Protein AF-A0AAI8VUR9-F1 (afdb_monomer_lite)

Sequence (236 aa):
MDGATLPNMHPESVVDLIVGIAALQRIAESPEEPTEDDIETCTHLITRIQEMILGLQVCKDFIDESLEEKQQQQLMTAARDRGTGVQEDDELGSLHQKKDTVEGLIKELYKMRTAAIAAAGDADDVDDADDEDGGDDNAAVVFACTRCNARHGRLATHRQHLRMRHPGLSCRHPMCGTSFATEAEMLTQLNSAHIRPIPVSIDEENRFACSWQGCDKTFTRFSSVQRCVMYHQTAA

InterPro domains:
  IPR013087 Zinc finger C2H2-type [SM00355] (143-166)
  IPR013087 Zinc finger C2H2-type [SM00355] (169-194)
  IPR013087 Zinc finger C2H2-type [SM00355] (208-232)

pLDDT: mean 79.61, std 13.01, range [37.97, 94.0]

Foldseek 3Di:
DPPPDQPPPDVVLVVVLVVLLVLLVCLQPDPDDQDPVSLVSLVVNLVSLVVVLVSLVVVLVVLVVVLVVVVVVVVVVVVVDPDDDDPPPVVSVVSVVVNVVSVVSSVVSVVSSVSSCVSSVPPPPPPDDPDDDDDPPPPQPWDADPLPRDTDSDPVVVVVCCVVQPPFLAQPAVPGRDTDSHPVVSLVCCCPPFFDADCPDPVDPQWTAGSHVPGRDIDNDPVVSSVVSVCVSVVD

Radius of gyration: 26.35 Å; chains: 1; bounding box: 72×62×62 Å

Secondary structure (DSSP, 8-state):
----PPP---HHHHHHHHHHHHHHHHHHH-SSPPPHHHHHHHHHHHHHHHHHHHHHHHHHHHHHHHHHHHHHHHHHHHHH-SS-----HHHHHHHHHHHHHHHHHHHHHHHHHHHHHHHTT---------------------EE-TTT--EESSHHHHHHHHHHH-S-EE--STTT--EESSHHHHHHHIIIII-------TTSTT-EE--STT---EESSHHHHHHHHHHHHHH-

Structure (mmCIF, N/CA/C/O backbone):
data_AF-A0AAI8VUR9-F1
#
_entry.id   AF-A0AAI8VUR9-F1
#
loop_
_atom_site.group_PDB
_atom_site.id
_atom_site.type_symbol
_atom_site.label_atom_id
_atom_site.label_alt_id
_atom_site.label_comp_id
_atom_site.label_asym_id
_atom_site.label_entity_id
_atom_site.label_seq_id
_atom_site.pdbx_PDB_ins_code
_atom_site.Cartn_x
_atom_site.Cartn_y
_atom_site.Cartn_z
_atom_site.occupancy
_atom_site.B_iso_or_equiv
_atom_site.auth_seq_id
_atom_site.auth_comp_id
_atom_site.auth_asym_id
_atom_site.auth_atom_id
_atom_site.pdbx_PDB_model_num
ATOM 1 N N . MET A 1 1 ? -18.712 -8.309 15.463 1.00 37.97 1 MET A N 1
ATOM 2 C CA . MET A 1 1 ? -17.348 -8.575 14.981 1.00 37.97 1 MET A CA 1
ATOM 3 C C . MET A 1 1 ? -17.497 -8.949 13.532 1.00 37.97 1 MET A C 1
ATOM 5 O O . MET A 1 1 ? -17.929 -10.055 13.232 1.00 37.97 1 MET A O 1
ATOM 9 N N . ASP A 1 2 ? -17.314 -7.964 12.666 1.00 38.38 2 ASP A N 1
ATOM 10 C CA . ASP A 1 2 ? -17.411 -8.159 11.228 1.00 38.38 2 ASP A CA 1
ATOM 11 C C . ASP A 1 2 ? -16.196 -8.987 10.813 1.00 38.38 2 ASP A C 1
ATOM 13 O O . ASP A 1 2 ? -15.061 -8.605 11.091 1.00 38.38 2 ASP A O 1
ATOM 17 N N . GLY A 1 3 ? -16.438 -10.182 10.271 1.00 45.12 3 GLY A N 1
ATOM 18 C CA . GLY A 1 3 ? -15.375 -11.114 9.913 1.00 45.12 3 GLY A CA 1
ATOM 19 C C . GLY A 1 3 ? -14.426 -10.450 8.926 1.00 45.12 3 GLY A C 1
ATOM 20 O O . GLY A 1 3 ? -14.819 -10.190 7.787 1.00 45.12 3 GLY A O 1
ATOM 21 N N . ALA A 1 4 ? -13.199 -10.165 9.371 1.00 46.12 4 ALA A N 1
ATOM 22 C CA . ALA A 1 4 ? -12.142 -9.635 8.526 1.00 46.12 4 ALA A CA 1
ATOM 23 C C . ALA A 1 4 ? -11.994 -10.557 7.314 1.00 46.12 4 ALA A C 1
ATOM 25 O O . ALA A 1 4 ? -11.543 -11.701 7.408 1.00 46.12 4 ALA A O 1
ATOM 26 N N . THR A 1 5 ? -12.488 -10.083 6.177 1.00 52.72 5 THR A N 1
ATOM 27 C CA . THR A 1 5 ? -12.435 -10.829 4.931 1.00 52.72 5 THR A CA 1
ATOM 28 C C . THR A 1 5 ? -11.004 -10.690 4.445 1.00 52.72 5 THR A C 1
ATOM 30 O O . THR A 1 5 ? -10.548 -9.569 4.216 1.00 52.72 5 THR A O 1
ATOM 33 N N . LEU A 1 6 ? -10.278 -11.810 4.362 1.00 49.78 6 LEU A N 1
ATOM 34 C CA . LEU A 1 6 ? -8.926 -11.832 3.807 1.00 49.78 6 LEU A CA 1
ATOM 35 C C . LEU A 1 6 ? -8.917 -11.047 2.486 1.00 49.78 6 LEU A C 1
ATOM 37 O O . LEU A 1 6 ? -9.888 -11.163 1.726 1.00 49.78 6 LEU A O 1
ATOM 41 N N . PRO A 1 7 ? -7.869 -10.250 2.209 1.00 54.56 7 PRO A N 1
ATOM 42 C CA . PRO A 1 7 ? -7.762 -9.533 0.949 1.00 54.56 7 PRO A CA 1
ATOM 43 C C . PRO A 1 7 ? -7.968 -10.534 -0.184 1.00 54.56 7 PRO A C 1
ATOM 45 O O . PRO A 1 7 ? -7.254 -11.531 -0.295 1.00 54.56 7 PRO A O 1
ATOM 48 N N . ASN A 1 8 ? -9.026 -10.306 -0.961 1.00 56.03 8 ASN A N 1
ATOM 49 C CA . ASN A 1 8 ? -9.479 -11.229 -1.985 1.00 56.03 8 ASN A CA 1
ATOM 50 C C . ASN A 1 8 ? -8.439 -11.208 -3.111 1.00 56.03 8 ASN A C 1
ATOM 52 O O . ASN A 1 8 ? -8.475 -10.333 -3.979 1.00 56.03 8 ASN A O 1
ATOM 56 N N . MET A 1 9 ? -7.449 -12.104 -3.046 1.00 58.78 9 MET A N 1
ATOM 57 C CA . MET A 1 9 ? -6.476 -12.269 -4.120 1.00 58.78 9 MET A CA 1
ATOM 58 C C . MET A 1 9 ? -7.249 -12.725 -5.350 1.00 58.78 9 MET A C 1
ATOM 60 O O . MET A 1 9 ? -7.779 -13.836 -5.388 1.00 58.78 9 MET A O 1
ATOM 64 N N . HIS A 1 10 ? -7.362 -11.836 -6.338 1.00 67.88 10 HIS A N 1
ATOM 65 C CA . HIS A 1 10 ? -8.117 -12.128 -7.548 1.00 67.88 10 HIS A CA 1
ATOM 66 C C . HIS A 1 10 ? -7.494 -13.369 -8.205 1.00 67.88 10 HIS A C 1
ATOM 68 O O . HIS A 1 10 ? -6.269 -13.407 -8.347 1.00 67.88 10 HIS A O 1
ATOM 74 N N . PRO A 1 11 ? -8.270 -14.386 -8.608 1.00 67.69 11 PRO A N 1
ATOM 75 C CA . PRO A 1 11 ? -7.719 -15.621 -9.173 1.00 67.69 11 PRO A CA 1
ATOM 76 C C . PRO A 1 11 ? -6.841 -15.366 -10.409 1.00 67.69 11 PRO A C 1
ATOM 78 O O . PRO A 1 11 ? -5.871 -16.082 -10.640 1.00 67.69 11 PRO A O 1
ATOM 81 N N . GLU A 1 12 ? -7.108 -14.287 -11.145 1.00 69.12 12 GLU A N 1
ATOM 82 C CA . GLU A 1 12 ? -6.279 -13.813 -12.261 1.00 69.12 12 GLU A CA 1
ATOM 83 C C . GLU A 1 12 ? -4.844 -13.459 -11.830 1.00 69.12 12 GLU A C 1
ATOM 85 O O . GLU A 1 12 ? -3.895 -13.748 -12.553 1.00 69.12 12 GLU A O 1
ATOM 90 N N . SER A 1 13 ? -4.649 -12.935 -10.613 1.00 74.00 13 SER A N 1
ATOM 91 C CA . SER A 1 13 ? -3.309 -12.633 -10.090 1.00 74.00 13 SER A CA 1
ATOM 92 C C . SER A 1 13 ? -2.446 -13.881 -9.884 1.00 74.00 13 SER A C 1
ATOM 94 O O . SER A 1 13 ? -1.226 -13.808 -10.020 1.00 74.00 13 SER A O 1
ATOM 96 N N . VAL A 1 14 ? -3.077 -15.024 -9.599 1.00 72.06 14 VAL A N 1
ATOM 97 C CA . VAL A 1 14 ? -2.394 -16.309 -9.402 1.00 72.06 14 VAL A CA 1
ATOM 98 C C . VAL A 1 14 ? -2.006 -16.918 -10.746 1.00 72.06 14 VAL A C 1
ATOM 100 O O . VAL A 1 14 ? -0.914 -17.463 -10.880 1.00 72.06 14 VAL A O 1
ATOM 103 N N . VAL A 1 15 ? -2.868 -16.793 -11.758 1.00 76.31 15 VAL A N 1
ATOM 104 C CA . VAL A 1 15 ? -2.583 -17.283 -13.114 1.00 76.31 15 VAL A CA 1
ATOM 105 C C . VAL A 1 15 ? -1.402 -16.530 -13.725 1.00 76.31 15 VAL A C 1
ATOM 107 O O . VAL A 1 15 ? -0.473 -17.171 -14.212 1.00 76.31 15 VAL A O 1
ATOM 110 N N . ASP A 1 16 ? -1.384 -15.198 -13.623 1.00 74.50 16 ASP A N 1
ATOM 111 C CA . ASP A 1 16 ? -0.265 -14.376 -14.104 1.00 74.50 16 ASP A CA 1
ATOM 112 C C . ASP A 1 16 ? 1.064 -14.773 -13.450 1.00 74.50 16 ASP A C 1
ATOM 114 O O . ASP A 1 16 ? 2.104 -14.816 -14.107 1.00 74.50 16 ASP A O 1
ATOM 118 N N . LEU A 1 17 ? 1.030 -15.100 -12.156 1.00 75.69 17 LEU A N 1
ATOM 119 C CA . LEU A 1 17 ? 2.209 -15.552 -11.430 1.00 75.69 17 LEU A CA 1
ATOM 120 C C . LEU A 1 17 ? 2.701 -16.909 -11.943 1.00 75.69 17 LEU A C 1
ATOM 122 O O . LEU A 1 17 ? 3.894 -17.066 -12.181 1.00 75.69 17 LEU A O 1
ATOM 126 N N . ILE A 1 18 ? 1.801 -17.876 -12.140 1.00 77.75 18 ILE A N 1
ATOM 127 C CA . ILE A 1 18 ? 2.152 -19.209 -12.655 1.00 77.75 18 ILE A CA 1
ATOM 128 C C . ILE A 1 18 ? 2.771 -19.098 -14.052 1.00 77.75 18 ILE A C 1
ATOM 130 O O . ILE A 1 18 ? 3.795 -19.724 -14.327 1.00 77.75 18 ILE A O 1
ATOM 134 N N . VAL A 1 19 ? 2.179 -18.276 -14.923 1.00 81.06 19 VAL A N 1
ATOM 135 C CA . VAL A 1 19 ? 2.706 -18.027 -16.271 1.00 81.06 19 VAL A CA 1
ATOM 136 C C . VAL A 1 19 ? 4.083 -17.362 -16.199 1.00 81.06 19 VAL A C 1
ATOM 138 O O . VAL A 1 19 ? 4.996 -17.785 -16.909 1.00 81.06 19 VAL A O 1
ATOM 141 N N . GLY A 1 20 ? 4.261 -16.387 -15.304 1.00 79.31 20 GLY A N 1
ATOM 142 C CA . GLY A 1 20 ? 5.553 -15.750 -15.057 1.00 79.31 20 GLY A CA 1
ATOM 143 C C . GLY A 1 20 ? 6.622 -16.736 -14.576 1.00 79.31 20 GLY A C 1
ATOM 144 O O . GLY A 1 20 ? 7.735 -16.737 -15.093 1.00 79.31 20 GLY A O 1
ATOM 145 N N . ILE A 1 21 ? 6.284 -17.635 -13.649 1.00 77.12 21 ILE A N 1
ATOM 146 C CA . ILE A 1 21 ? 7.209 -18.662 -13.143 1.00 77.12 21 ILE A CA 1
ATOM 147 C C . ILE A 1 21 ? 7.650 -19.605 -14.268 1.00 77.12 21 ILE A C 1
ATOM 149 O O . ILE A 1 21 ? 8.837 -19.895 -14.397 1.00 77.12 21 ILE A O 1
ATOM 153 N N . ALA A 1 22 ? 6.720 -20.046 -15.117 1.00 81.62 22 ALA A N 1
ATOM 154 C CA . ALA A 1 22 ? 7.049 -20.897 -16.259 1.00 81.62 22 ALA A CA 1
ATOM 155 C C . ALA A 1 22 ? 7.913 -20.171 -17.310 1.00 81.62 22 ALA A C 1
ATOM 157 O O . ALA A 1 22 ? 8.657 -20.810 -18.055 1.00 81.62 22 ALA A O 1
ATOM 158 N N . ALA A 1 23 ? 7.820 -18.842 -17.408 1.00 80.00 23 ALA A N 1
ATOM 159 C CA . ALA A 1 23 ? 8.733 -18.049 -18.226 1.00 80.00 23 ALA A CA 1
ATOM 160 C C . ALA A 1 23 ? 10.142 -18.014 -17.613 1.00 80.00 23 ALA A C 1
ATOM 162 O O . ALA A 1 23 ? 11.097 -18.329 -18.313 1.00 80.00 23 ALA A O 1
ATOM 163 N N . LEU A 1 24 ? 10.269 -17.761 -16.304 1.00 76.31 24 LEU A N 1
ATOM 164 C CA . LEU A 1 24 ? 11.568 -17.777 -15.613 1.00 76.31 24 LEU A CA 1
ATOM 165 C C . LEU A 1 24 ? 12.276 -19.122 -15.704 1.00 76.31 24 LEU A C 1
ATOM 167 O O . LEU A 1 24 ? 13.480 -19.160 -15.912 1.00 76.31 24 LEU A O 1
ATOM 171 N N . GLN A 1 25 ? 11.539 -20.221 -15.541 1.00 83.06 25 GLN A N 1
ATOM 172 C CA . GLN A 1 25 ? 12.117 -21.560 -15.651 1.00 83.06 25 GLN A CA 1
ATOM 173 C C . GLN A 1 25 ? 12.686 -21.800 -17.049 1.00 83.06 25 GLN A C 1
ATOM 175 O O . GLN A 1 25 ? 13.793 -22.307 -17.172 1.00 83.06 25 GLN A O 1
ATOM 180 N N . ARG A 1 26 ? 11.978 -21.358 -18.096 1.00 85.06 26 ARG A N 1
ATOM 181 C CA . ARG A 1 26 ? 12.478 -21.450 -19.473 1.00 85.06 26 ARG A CA 1
ATOM 182 C C . ARG A 1 26 ? 13.718 -20.593 -19.706 1.00 85.06 26 ARG A C 1
ATOM 184 O O . ARG A 1 26 ? 14.627 -21.061 -20.377 1.00 85.06 26 ARG A O 1
ATOM 191 N N . ILE A 1 27 ? 13.761 -19.382 -19.148 1.00 81.44 27 ILE A N 1
ATOM 192 C CA . ILE A 1 27 ? 14.936 -18.502 -19.241 1.00 81.44 27 ILE A CA 1
ATOM 193 C C . ILE A 1 27 ? 16.127 -19.140 -18.512 1.00 81.44 27 ILE A C 1
ATOM 195 O O . ILE A 1 27 ? 17.208 -19.228 -19.075 1.00 81.44 27 ILE A O 1
ATOM 199 N N . ALA A 1 28 ? 15.919 -19.668 -17.303 1.00 79.06 28 ALA A N 1
ATOM 200 C CA . ALA A 1 28 ? 16.971 -20.295 -16.502 1.00 79.06 28 ALA A CA 1
ATOM 201 C C . ALA A 1 28 ? 17.514 -21.608 -17.099 1.00 79.06 28 ALA A C 1
ATOM 203 O O . ALA A 1 28 ? 18.665 -21.963 -16.861 1.00 79.06 28 ALA A O 1
ATOM 204 N N . GLU A 1 29 ? 16.688 -22.350 -17.840 1.00 86.38 29 GLU A N 1
ATOM 205 C CA . GLU A 1 29 ? 17.090 -23.584 -18.528 1.00 86.38 29 GLU A CA 1
ATOM 206 C C . GLU A 1 29 ? 17.670 -23.327 -19.930 1.00 86.38 29 GLU A C 1
ATOM 208 O O . GLU A 1 29 ? 18.214 -24.248 -20.548 1.00 86.38 29 GLU A O 1
ATOM 213 N N . SER A 1 30 ? 17.559 -22.098 -20.444 1.00 86.00 30 SER A N 1
ATOM 214 C CA . SER A 1 30 ? 18.094 -21.731 -21.752 1.00 86.00 30 SER A CA 1
ATOM 215 C C . SER A 1 30 ? 19.624 -21.624 -21.701 1.00 86.00 30 SER A C 1
ATOM 217 O O . SER A 1 30 ? 20.160 -20.964 -20.814 1.00 86.00 30 SER A O 1
ATOM 219 N N . PRO A 1 31 ? 20.356 -22.235 -22.650 1.00 83.38 31 PRO A N 1
ATOM 220 C CA . PRO A 1 31 ? 21.800 -22.041 -22.782 1.00 83.38 31 PRO A CA 1
ATOM 221 C C . PRO A 1 31 ? 22.169 -20.715 -23.473 1.00 83.38 31 PRO A C 1
ATOM 223 O O . PRO A 1 31 ? 23.353 -20.405 -23.584 1.00 83.38 31 PRO A O 1
ATOM 226 N N . GLU A 1 32 ? 21.186 -19.980 -24.000 1.00 88.25 32 GLU A N 1
ATOM 227 C CA . GLU A 1 32 ? 21.380 -18.700 -24.686 1.00 88.25 32 GLU A CA 1
ATOM 228 C C . GLU A 1 32 ? 21.370 -17.539 -23.682 1.00 88.25 32 GLU A C 1
ATOM 230 O O . GLU A 1 32 ? 20.651 -17.588 -22.684 1.00 88.25 32 GLU A O 1
ATOM 235 N N . GLU A 1 33 ? 22.161 -16.493 -23.949 1.00 86.00 33 GLU A N 1
ATOM 236 C CA . GLU A 1 33 ? 22.152 -15.278 -23.128 1.00 86.00 33 GLU A CA 1
ATOM 237 C C . GLU A 1 33 ? 20.743 -14.652 -23.116 1.00 86.00 33 GLU A C 1
ATOM 239 O O . GLU A 1 33 ? 20.102 -14.578 -24.172 1.00 86.00 33 GLU A O 1
ATOM 244 N N . PRO A 1 34 ? 20.243 -14.208 -21.947 1.00 86.50 34 PRO A N 1
ATOM 245 C CA . PRO A 1 34 ? 18.910 -13.630 -21.839 1.00 86.50 34 PRO A CA 1
ATOM 246 C C . PRO A 1 34 ? 18.804 -12.356 -22.681 1.00 86.50 34 PRO A C 1
ATOM 248 O O . PRO A 1 34 ? 19.695 -11.506 -22.676 1.00 86.50 34 PRO A O 1
ATOM 251 N N . THR A 1 35 ? 17.693 -12.210 -23.400 1.00 90.75 35 THR A N 1
ATOM 252 C CA . THR A 1 35 ? 17.427 -11.009 -24.199 1.00 90.75 35 THR A CA 1
ATOM 253 C C . THR A 1 35 ? 17.023 -9.824 -23.310 1.00 90.75 35 THR A C 1
ATOM 255 O O . THR A 1 35 ? 16.631 -9.999 -22.157 1.00 90.75 35 THR A O 1
ATOM 258 N N . GLU A 1 36 ? 17.073 -8.594 -23.836 1.00 87.00 36 GLU A N 1
ATOM 259 C CA . GLU A 1 36 ? 16.595 -7.398 -23.114 1.00 87.00 36 GLU A CA 1
ATOM 260 C C . GLU A 1 36 ? 15.121 -7.543 -22.678 1.00 87.00 36 GLU A C 1
ATOM 262 O O . GLU A 1 36 ? 14.773 -7.213 -21.543 1.00 87.00 36 GLU A O 1
ATOM 267 N N . ASP A 1 37 ? 14.287 -8.147 -23.533 1.00 86.94 37 ASP A N 1
ATOM 268 C CA . ASP A 1 37 ? 12.880 -8.450 -23.241 1.00 86.94 37 ASP A CA 1
ATOM 269 C C . ASP A 1 37 ? 12.734 -9.479 -22.098 1.00 86.94 37 ASP A C 1
ATOM 271 O O . ASP A 1 37 ? 11.828 -9.370 -21.261 1.00 86.94 37 ASP A O 1
ATOM 275 N N . ASP A 1 38 ? 13.636 -10.469 -22.018 1.00 85.81 38 ASP A N 1
ATOM 276 C CA . ASP A 1 38 ? 13.674 -11.440 -20.916 1.00 85.81 38 ASP A CA 1
ATOM 277 C C . ASP A 1 38 ? 14.034 -10.751 -19.594 1.00 85.81 38 ASP A C 1
ATOM 279 O O . ASP A 1 38 ? 13.408 -11.014 -18.565 1.00 85.81 38 ASP A O 1
ATOM 283 N N . ILE A 1 39 ? 14.995 -9.822 -19.616 1.00 84.81 39 ILE A N 1
ATOM 284 C CA . ILE A 1 39 ? 15.415 -9.044 -18.440 1.00 84.81 39 ILE A CA 1
ATOM 285 C C . ILE A 1 39 ? 14.278 -8.133 -17.953 1.00 84.81 39 ILE A C 1
ATOM 287 O O . ILE A 1 39 ? 13.999 -8.074 -16.746 1.00 84.81 39 ILE A O 1
ATOM 291 N N . GLU A 1 40 ? 13.577 -7.449 -18.862 1.00 86.00 40 GLU A N 1
ATOM 292 C CA . GLU A 1 40 ? 12.412 -6.621 -18.523 1.00 86.00 40 GLU A CA 1
ATOM 293 C C . GLU A 1 40 ? 11.289 -7.479 -17.915 1.00 86.00 40 GLU A C 1
ATOM 295 O O . GLU A 1 40 ? 10.741 -7.147 -16.854 1.00 86.00 40 GLU A O 1
ATOM 300 N N . THR A 1 41 ? 11.011 -8.641 -18.515 1.00 85.38 41 THR A N 1
ATOM 301 C CA . THR A 1 41 ? 10.022 -9.606 -18.011 1.00 85.38 41 THR A CA 1
ATOM 302 C C . THR A 1 41 ? 10.387 -10.109 -16.609 1.00 85.38 41 THR A C 1
ATOM 304 O O . THR A 1 41 ? 9.540 -10.105 -15.705 1.00 85.38 41 THR A O 1
ATOM 307 N N . CYS A 1 42 ? 11.652 -10.476 -16.384 1.00 83.44 42 CYS A N 1
ATOM 308 C CA . CYS A 1 42 ? 12.177 -10.874 -15.077 1.00 83.44 42 CYS A CA 1
ATOM 309 C C . CYS A 1 42 ? 12.010 -9.757 -14.037 1.00 83.44 42 CYS A C 1
ATOM 311 O O . CYS A 1 42 ? 11.532 -10.004 -12.927 1.00 83.44 42 CYS A O 1
ATOM 313 N N . THR A 1 43 ? 12.330 -8.515 -14.400 1.00 85.50 43 THR A N 1
ATOM 314 C CA . THR A 1 43 ? 12.229 -7.344 -13.514 1.00 85.50 43 THR A CA 1
ATOM 315 C C . THR A 1 43 ? 10.785 -7.080 -13.077 1.00 85.50 43 THR A C 1
ATOM 317 O O . THR A 1 43 ? 10.509 -6.850 -11.888 1.00 85.50 43 THR A O 1
ATOM 320 N N . HIS A 1 44 ? 9.837 -7.158 -14.013 1.00 85.50 44 HIS A N 1
ATOM 321 C CA . HIS A 1 44 ? 8.413 -7.026 -13.713 1.00 85.50 44 HIS A CA 1
ATOM 322 C C . HIS A 1 44 ? 7.922 -8.123 -12.768 1.00 85.50 44 HIS A C 1
ATOM 324 O O . HIS A 1 44 ? 7.209 -7.841 -11.799 1.00 85.50 44 HIS A O 1
ATOM 330 N N . LEU A 1 45 ? 8.339 -9.364 -13.005 1.00 83.81 45 LEU A N 1
ATOM 331 C CA . LEU A 1 45 ? 7.948 -10.494 -12.178 1.00 83.81 45 LEU A CA 1
ATOM 332 C C . LEU A 1 45 ? 8.548 -10.423 -10.769 1.00 83.81 45 LEU A C 1
ATOM 334 O O . LEU A 1 45 ? 7.826 -10.639 -9.796 1.00 83.81 45 LEU A O 1
ATOM 338 N N . ILE A 1 46 ? 9.822 -10.040 -10.634 1.00 85.44 46 ILE A N 1
ATOM 339 C CA . ILE A 1 46 ? 10.472 -9.790 -9.337 1.00 85.44 46 ILE A CA 1
ATOM 340 C C . ILE A 1 46 ? 9.686 -8.744 -8.541 1.00 85.44 46 ILE A C 1
ATOM 342 O O . ILE A 1 46 ? 9.426 -8.936 -7.350 1.00 85.44 46 ILE A O 1
ATOM 346 N N . THR A 1 47 ? 9.275 -7.655 -9.196 1.00 85.81 47 THR A N 1
ATOM 347 C CA . THR A 1 47 ? 8.475 -6.594 -8.567 1.00 85.81 47 THR A CA 1
ATOM 348 C C . THR A 1 47 ? 7.128 -7.130 -8.080 1.00 85.81 47 THR A C 1
ATOM 350 O O . THR A 1 47 ? 6.749 -6.896 -6.934 1.00 85.81 47 THR A O 1
ATOM 353 N N . ARG A 1 48 ? 6.436 -7.921 -8.904 1.00 85.19 48 ARG A N 1
ATOM 354 C CA . ARG A 1 48 ? 5.127 -8.492 -8.559 1.00 85.19 48 ARG A CA 1
ATOM 355 C C . ARG A 1 48 ? 5.214 -9.525 -7.429 1.00 85.19 48 ARG A C 1
ATOM 357 O O . ARG A 1 48 ? 4.393 -9.504 -6.514 1.00 85.19 48 ARG A O 1
ATOM 364 N N . ILE A 1 49 ? 6.244 -10.376 -7.432 1.00 83.31 49 ILE A N 1
ATOM 365 C CA . ILE A 1 49 ? 6.539 -11.300 -6.324 1.00 83.31 49 ILE A CA 1
ATOM 366 C C . ILE A 1 49 ? 6.797 -10.510 -5.033 1.00 83.31 49 ILE A C 1
ATOM 368 O O . ILE A 1 49 ? 6.291 -10.877 -3.973 1.00 83.31 49 ILE A O 1
ATOM 372 N N . GLN A 1 50 ? 7.541 -9.404 -5.109 1.00 88.69 50 GLN A N 1
ATOM 373 C CA . GLN A 1 50 ? 7.817 -8.552 -3.953 1.00 88.69 50 GLN A CA 1
ATOM 374 C C . GLN A 1 50 ? 6.539 -7.933 -3.365 1.00 88.69 50 GLN A C 1
ATOM 376 O O . GLN A 1 50 ? 6.385 -7.910 -2.144 1.00 88.69 50 GLN A O 1
ATOM 381 N N . GLU A 1 51 ? 5.619 -7.456 -4.203 1.00 84.88 51 GLU A N 1
ATOM 382 C CA . GLU A 1 51 ? 4.319 -6.935 -3.758 1.00 84.88 51 GLU A CA 1
ATOM 383 C C . GLU A 1 51 ? 3.480 -8.015 -3.065 1.00 84.88 51 GLU A C 1
ATOM 385 O O . GLU A 1 51 ? 2.894 -7.765 -2.010 1.00 84.88 51 GLU A O 1
ATOM 390 N N . MET A 1 52 ? 3.479 -9.239 -3.598 1.00 84.06 52 MET A N 1
ATOM 391 C CA . MET A 1 52 ? 2.791 -10.365 -2.969 1.00 84.06 52 MET A CA 1
ATOM 392 C C . MET A 1 52 ? 3.382 -10.743 -1.608 1.00 84.06 52 MET A C 1
ATOM 394 O O . MET A 1 52 ? 2.628 -11.005 -0.671 1.00 84.06 52 MET A O 1
ATOM 398 N N . ILE A 1 53 ? 4.713 -10.758 -1.482 1.00 85.62 53 ILE A N 1
ATOM 399 C CA . ILE A 1 53 ? 5.391 -11.015 -0.204 1.00 85.62 53 ILE A CA 1
ATOM 400 C C . ILE A 1 53 ? 4.935 -9.995 0.845 1.00 85.62 53 ILE A C 1
ATOM 402 O O . ILE A 1 53 ? 4.574 -10.388 1.953 1.00 85.62 53 ILE A O 1
ATOM 406 N N . LEU A 1 54 ? 4.899 -8.707 0.485 1.00 84.38 54 LEU A N 1
ATOM 407 C CA . LEU A 1 54 ? 4.437 -7.643 1.381 1.00 84.38 54 LEU A CA 1
ATOM 408 C C . LEU A 1 54 ? 2.964 -7.839 1.779 1.00 84.38 54 LEU A C 1
ATOM 410 O O . LEU A 1 54 ? 2.621 -7.700 2.951 1.00 84.38 54 LEU A O 1
ATOM 414 N N . GLY A 1 55 ? 2.095 -8.213 0.835 1.00 82.81 55 GLY A N 1
ATOM 415 C CA . GLY A 1 55 ? 0.686 -8.503 1.124 1.00 82.81 55 GLY A CA 1
ATOM 416 C C . GLY A 1 55 ? 0.493 -9.687 2.080 1.00 82.81 55 GLY A C 1
ATOM 417 O O . GLY A 1 55 ? -0.315 -9.616 3.008 1.00 82.81 55 GLY A O 1
ATOM 418 N N . LEU A 1 56 ? 1.264 -10.764 1.900 1.00 82.94 56 LEU A N 1
ATOM 419 C CA . LEU A 1 56 ? 1.228 -11.922 2.796 1.00 82.94 56 LEU A CA 1
ATOM 420 C C . LEU A 1 56 ? 1.810 -11.616 4.181 1.00 82.94 56 LEU A C 1
ATOM 422 O O . LEU A 1 56 ? 1.323 -12.171 5.162 1.00 82.94 56 LEU A O 1
ATOM 426 N N . GLN A 1 57 ? 2.802 -10.727 4.285 1.00 85.25 57 GLN A N 1
ATOM 427 C CA . GLN A 1 57 ? 3.327 -10.267 5.577 1.00 85.25 57 GLN A CA 1
ATOM 428 C C . GLN A 1 57 ? 2.251 -9.549 6.392 1.00 85.25 57 GLN A C 1
ATOM 430 O O . GLN A 1 57 ? 2.045 -9.898 7.546 1.00 85.25 57 GLN A O 1
ATOM 435 N N . VAL A 1 58 ? 1.472 -8.659 5.770 1.00 85.31 58 VAL A N 1
ATOM 436 C CA . VAL A 1 58 ? 0.327 -8.016 6.442 1.00 85.31 58 VAL A CA 1
ATOM 437 C C . VAL A 1 58 ? -0.703 -9.052 6.906 1.00 85.31 58 VAL A C 1
ATOM 439 O O . VAL A 1 58 ? -1.227 -8.958 8.013 1.00 85.31 58 VAL A O 1
ATOM 442 N N . CYS A 1 59 ? -0.983 -10.072 6.086 1.00 79.31 59 CYS A N 1
ATOM 443 C CA . CYS A 1 59 ? -1.885 -11.156 6.484 1.00 79.31 59 CYS A CA 1
ATOM 444 C C . CYS A 1 59 ? -1.336 -11.953 7.673 1.00 79.31 59 CYS A C 1
ATOM 446 O O . CYS A 1 59 ? -2.104 -12.342 8.549 1.00 79.31 59 CYS A O 1
ATOM 448 N N . LYS A 1 60 ? -0.023 -12.200 7.705 1.00 89.12 60 LYS A N 1
ATOM 449 C CA . LYS A 1 60 ? 0.641 -12.873 8.820 1.00 89.12 60 LYS A CA 1
ATOM 450 C C . LYS A 1 60 ? 0.505 -12.058 10.106 1.00 89.12 60 LYS A C 1
ATOM 452 O O . LYS A 1 60 ? 0.056 -12.619 11.098 1.00 89.12 60 LYS A O 1
ATOM 457 N N . ASP A 1 61 ? 0.830 -10.768 10.067 1.00 85.81 61 ASP A N 1
ATOM 458 C CA . ASP A 1 61 ? 0.765 -9.886 11.238 1.00 85.81 61 ASP A CA 1
ATOM 459 C C . ASP A 1 61 ? -0.657 -9.853 11.826 1.00 85.81 61 ASP A C 1
ATOM 461 O O . ASP A 1 61 ? -0.841 -9.958 13.036 1.00 85.81 61 ASP A O 1
ATOM 465 N N . PHE A 1 62 ? -1.679 -9.825 10.963 1.00 86.75 62 PHE A N 1
ATOM 466 C CA . PHE A 1 62 ? -3.081 -9.908 11.380 1.00 86.75 62 PHE A CA 1
ATOM 467 C C . PHE A 1 62 ? -3.444 -11.251 12.042 1.00 86.75 62 PHE A C 1
ATOM 469 O O . PHE A 1 62 ? -4.200 -11.290 13.017 1.00 86.75 62 PHE A O 1
ATOM 476 N N . ILE A 1 63 ? -2.940 -12.371 11.507 1.00 85.75 63 ILE A N 1
ATOM 477 C CA . ILE A 1 63 ? -3.157 -13.697 12.105 1.00 85.75 63 ILE A CA 1
ATOM 478 C C . ILE A 1 63 ? -2.456 -13.785 13.464 1.00 85.75 63 ILE A C 1
ATOM 480 O O . ILE A 1 63 ? -3.036 -14.350 14.387 1.00 85.75 63 ILE A O 1
ATOM 484 N N . ASP A 1 64 ? -1.251 -13.226 13.589 1.00 88.44 64 ASP A N 1
ATOM 485 C CA . ASP A 1 64 ? -0.496 -13.189 14.842 1.00 88.44 64 ASP A CA 1
ATOM 486 C C . ASP A 1 64 ? -1.247 -12.387 15.919 1.00 88.44 64 ASP A C 1
ATOM 488 O O . ASP A 1 64 ? -1.464 -12.912 17.010 1.00 88.44 64 ASP A O 1
ATOM 492 N N . GLU A 1 65 ? -1.759 -11.196 15.594 1.00 91.62 65 GLU A N 1
ATOM 493 C CA . GLU A 1 65 ? -2.592 -10.395 16.509 1.00 91.62 65 GLU A CA 1
ATOM 494 C C . GLU A 1 65 ? -3.868 -11.149 16.923 1.00 91.62 65 GLU A C 1
ATOM 496 O O . GLU A 1 65 ? -4.174 -11.276 18.109 1.00 91.62 65 GLU A O 1
ATOM 501 N N . SER A 1 66 ? -4.571 -11.753 15.958 1.00 90.12 66 SER A N 1
ATOM 502 C CA . SER A 1 66 ? -5.767 -12.566 16.236 1.00 90.12 66 SER A CA 1
ATOM 503 C C . SER A 1 66 ? -5.463 -13.769 17.141 1.00 90.12 66 SER A C 1
ATOM 505 O O . SER A 1 66 ? -6.301 -14.186 17.944 1.00 90.12 66 SER A O 1
ATOM 507 N N . LEU A 1 67 ? -4.275 -14.364 16.995 1.00 92.06 67 LEU A N 1
ATOM 508 C CA . LEU A 1 67 ? -3.828 -15.489 17.806 1.00 92.06 67 LEU A CA 1
ATOM 509 C C . LEU A 1 67 ? -3.546 -15.050 19.246 1.00 92.06 67 LEU A C 1
ATOM 511 O O . LEU A 1 67 ? -3.972 -15.733 20.179 1.00 92.06 67 LEU A O 1
ATOM 515 N N . GLU A 1 68 ? -2.875 -13.912 19.426 1.00 93.38 68 GLU A N 1
ATOM 516 C CA . GLU A 1 68 ? -2.608 -13.314 20.737 1.00 93.38 68 GLU A CA 1
ATOM 517 C C . GLU A 1 68 ? -3.911 -12.959 21.467 1.00 93.38 68 GLU A C 1
ATOM 519 O O . GLU A 1 68 ? -4.086 -13.335 22.630 1.00 93.38 68 GLU A O 1
ATOM 524 N N . GLU A 1 69 ? -4.871 -12.332 20.777 1.00 93.38 69 GLU A N 1
ATOM 525 C CA . GLU A 1 69 ? -6.193 -12.019 21.335 1.00 93.38 69 GLU A CA 1
ATOM 526 C C . GLU A 1 69 ? -6.927 -13.282 21.807 1.00 93.38 69 GLU A C 1
ATOM 528 O O . GLU A 1 69 ? -7.464 -13.326 22.920 1.00 93.38 69 GLU A O 1
ATOM 533 N N . LYS A 1 70 ? -6.924 -14.345 20.990 1.00 91.12 70 LYS A N 1
ATOM 534 C CA . LYS A 1 70 ? -7.569 -15.622 21.331 1.00 91.12 70 LYS A CA 1
ATOM 535 C C . LYS A 1 70 ? -6.885 -16.323 22.503 1.00 91.12 70 LYS A C 1
ATOM 537 O O . LYS A 1 70 ? -7.574 -16.835 23.384 1.00 91.12 70 LYS A O 1
ATOM 542 N N . GLN A 1 71 ? -5.555 -16.306 22.564 1.00 93.00 71 GLN A N 1
ATOM 543 C CA . GLN A 1 71 ? -4.807 -16.838 23.707 1.00 93.00 71 GLN A CA 1
ATOM 544 C C . GLN A 1 71 ? -5.114 -16.056 24.991 1.00 93.00 71 GLN A C 1
ATOM 546 O O . GLN A 1 71 ? -5.339 -16.652 26.047 1.00 93.00 71 GLN A O 1
ATOM 551 N N . GLN A 1 72 ? -5.195 -14.725 24.913 1.00 93.69 72 GLN A N 1
ATOM 552 C CA . GLN A 1 72 ? -5.564 -13.893 26.056 1.00 93.69 72 GLN A CA 1
ATOM 553 C C . GLN A 1 72 ? -7.005 -14.165 26.511 1.00 93.69 72 GLN A C 1
ATOM 555 O O . GLN A 1 72 ? -7.269 -14.243 27.714 1.00 93.69 72 GLN A O 1
ATOM 560 N N . GLN A 1 73 ? -7.931 -14.373 25.570 1.00 90.69 73 GLN A N 1
ATOM 561 C CA . GLN A 1 73 ? -9.308 -14.756 25.870 1.00 90.69 73 GLN A CA 1
ATOM 562 C C . GLN A 1 73 ? -9.373 -16.105 26.604 1.00 90.69 73 GLN A C 1
ATOM 564 O O . GLN A 1 73 ? -10.049 -16.187 27.629 1.00 90.69 73 GLN A O 1
ATOM 569 N N . GLN A 1 74 ? -8.617 -17.115 26.155 1.00 89.56 74 GLN A N 1
ATOM 570 C CA . GLN A 1 74 ? -8.529 -18.424 26.818 1.00 89.56 74 GLN A CA 1
ATOM 571 C C . GLN A 1 74 ? -7.978 -18.330 28.250 1.00 89.56 74 GLN A C 1
ATOM 573 O O . GLN A 1 74 ? -8.472 -18.998 29.158 1.00 89.56 74 GLN A O 1
ATOM 578 N N . LEU A 1 75 ? -6.987 -17.467 28.499 1.00 90.88 75 LEU A N 1
ATOM 579 C CA . LEU A 1 75 ? -6.470 -17.241 29.856 1.00 90.88 75 LEU A CA 1
ATOM 580 C C . LEU A 1 75 ? -7.528 -16.615 30.778 1.00 90.88 75 LEU A C 1
ATOM 582 O O . LEU A 1 75 ? -7.642 -16.991 31.949 1.00 90.88 75 LEU A O 1
ATOM 586 N N . MET A 1 76 ? -8.326 -15.682 30.253 1.00 90.88 76 MET A N 1
ATOM 587 C CA . MET A 1 76 ? -9.400 -15.028 31.005 1.00 90.88 76 MET A CA 1
ATOM 588 C C . MET A 1 76 ? -10.580 -15.973 31.285 1.00 90.88 76 MET A C 1
ATOM 590 O O . MET A 1 76 ? -11.166 -15.900 32.369 1.00 90.88 76 MET A O 1
ATOM 594 N N . THR A 1 77 ? -10.926 -16.873 30.356 1.00 87.94 77 THR A N 1
ATOM 595 C CA . THR A 1 77 ? -11.984 -17.880 30.560 1.00 87.94 77 THR A CA 1
ATOM 596 C C . THR A 1 77 ? -11.536 -18.985 31.514 1.00 87.94 77 THR A C 1
ATOM 598 O O . THR A 1 77 ? -12.277 -19.314 32.444 1.00 87.94 77 THR A O 1
ATOM 601 N N . ALA A 1 78 ? -10.296 -19.471 31.395 1.00 85.75 78 ALA A N 1
ATOM 602 C CA . ALA A 1 78 ? -9.726 -20.476 32.296 1.00 85.75 78 ALA A CA 1
ATOM 603 C C . ALA A 1 78 ? -9.687 -20.015 33.766 1.00 85.75 78 ALA A C 1
ATOM 605 O O . ALA A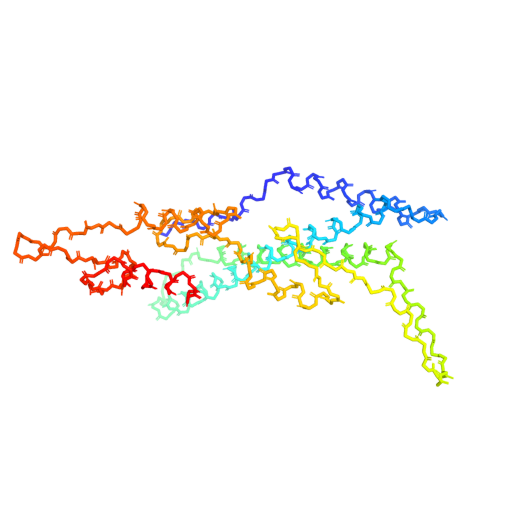 1 78 ? -9.861 -20.817 34.685 1.00 85.75 78 ALA A O 1
ATOM 606 N N . ALA A 1 79 ? -9.503 -18.714 34.016 1.00 86.00 79 ALA A N 1
ATOM 607 C CA . ALA A 1 79 ? -9.567 -18.153 35.366 1.00 86.00 79 ALA A CA 1
ATOM 608 C C . ALA A 1 79 ? -10.994 -18.141 35.953 1.00 86.00 79 ALA A C 1
ATOM 610 O O . ALA A 1 79 ? -11.160 -18.152 37.178 1.00 86.00 79 ALA A O 1
ATOM 611 N N . ARG A 1 80 ? -12.021 -18.098 35.095 1.00 84.69 80 ARG A N 1
ATOM 612 C CA . ARG A 1 80 ? -13.429 -17.938 35.480 1.00 84.69 80 ARG A CA 1
ATOM 613 C C . ARG A 1 80 ? -14.142 -19.273 35.687 1.00 84.69 80 ARG A C 1
ATOM 615 O O . ARG A 1 80 ? -14.915 -19.390 36.637 1.00 84.69 80 ARG A O 1
ATOM 622 N N . ASP A 1 81 ? -13.867 -20.266 34.848 1.00 70.12 81 ASP A N 1
ATOM 623 C CA . ASP A 1 81 ? -14.573 -21.546 34.850 1.00 70.12 81 ASP A CA 1
ATOM 624 C C . ASP A 1 81 ? -13.682 -22.695 35.328 1.00 70.12 81 ASP A C 1
ATOM 626 O O . ASP A 1 81 ? -12.903 -23.281 34.585 1.00 70.12 81 ASP A O 1
ATOM 630 N N . ARG A 1 82 ? -13.845 -23.079 36.600 1.00 72.00 82 ARG A N 1
ATOM 631 C CA . ARG A 1 82 ? -13.257 -24.315 37.147 1.00 72.00 82 ARG A CA 1
ATOM 632 C C . ARG A 1 82 ? -14.120 -25.566 36.908 1.00 72.00 82 ARG A C 1
ATOM 634 O O . ARG A 1 82 ? -13.813 -26.607 37.482 1.00 72.00 82 ARG A O 1
ATOM 641 N N . GLY A 1 83 ? -15.209 -25.482 36.133 1.00 65.38 83 GLY A N 1
ATOM 642 C CA . GLY A 1 83 ? -16.243 -26.528 36.150 1.00 65.38 83 GLY A CA 1
ATOM 643 C C . GLY A 1 83 ? -16.986 -26.855 34.857 1.00 65.38 83 GLY A C 1
ATOM 644 O O . GLY A 1 83 ? -17.728 -27.834 34.864 1.00 65.38 83 GLY A O 1
ATOM 645 N N . THR A 1 84 ? -16.821 -26.115 33.758 1.00 62.44 84 THR A N 1
ATOM 646 C CA . THR A 1 84 ? -17.544 -26.416 32.512 1.00 62.44 84 THR A CA 1
ATOM 647 C C . THR A 1 84 ? -16.572 -26.511 31.337 1.00 62.44 84 THR A C 1
ATOM 649 O O . THR A 1 84 ? -16.021 -25.522 30.874 1.00 62.44 84 THR A O 1
ATOM 652 N N . GLY A 1 85 ? -16.290 -27.741 30.898 1.00 59.56 85 GLY A N 1
ATOM 653 C CA . GLY A 1 85 ? -15.442 -28.005 29.736 1.00 59.56 85 GLY A CA 1
ATOM 654 C C . GLY A 1 85 ? -16.212 -27.717 28.453 1.00 59.56 85 GLY A C 1
ATOM 655 O O . GLY A 1 85 ? -17.005 -28.551 28.018 1.00 59.56 85 GLY A O 1
ATOM 656 N N . VAL A 1 86 ? -16.011 -26.536 27.876 1.00 62.81 86 VAL A N 1
ATOM 657 C CA . VAL A 1 86 ? -16.540 -26.177 26.555 1.00 62.81 86 VAL A CA 1
ATOM 658 C C . VAL A 1 86 ? -15.435 -26.365 25.512 1.00 62.81 86 VAL A C 1
ATOM 660 O O . VAL A 1 86 ? -14.277 -26.045 25.761 1.00 62.81 86 VAL A O 1
ATOM 663 N N . GLN A 1 87 ? -15.800 -26.930 24.358 1.00 64.06 87 GLN A N 1
ATOM 664 C CA . GLN A 1 87 ? -14.922 -27.187 23.214 1.00 64.06 87 GLN A CA 1
ATOM 665 C C . GLN A 1 87 ? -14.552 -25.868 22.505 1.00 64.06 87 GLN A C 1
ATOM 667 O O . GLN A 1 87 ? -15.273 -25.436 21.611 1.00 64.06 87 GLN A O 1
ATOM 672 N N . GLU A 1 88 ? -13.454 -25.217 22.899 1.00 70.69 88 GLU A N 1
ATOM 673 C CA . GLU A 1 88 ? -12.907 -24.024 22.212 1.00 70.69 88 GLU A CA 1
ATOM 674 C C . GLU A 1 88 ? -11.594 -24.306 21.446 1.00 70.69 88 GLU A C 1
ATOM 676 O O . GLU A 1 88 ? -11.048 -23.416 20.793 1.00 70.69 88 GLU A O 1
ATOM 681 N N . ASP A 1 89 ? -11.090 -25.544 21.474 1.00 77.62 89 ASP A N 1
ATOM 682 C CA . ASP A 1 89 ? -9.768 -25.893 20.927 1.00 77.62 89 ASP A CA 1
ATOM 683 C C . ASP A 1 89 ? -9.690 -25.835 19.383 1.00 77.62 89 ASP A C 1
ATOM 685 O O . ASP A 1 89 ? -8.613 -25.623 18.817 1.00 77.62 89 ASP A O 1
ATOM 689 N N . ASP A 1 90 ? -10.825 -25.952 18.684 1.00 86.88 90 ASP A N 1
ATOM 690 C CA . ASP A 1 90 ? -10.863 -26.068 17.217 1.00 86.88 90 ASP A CA 1
ATOM 691 C C . ASP A 1 90 ? -10.538 -24.746 16.486 1.00 86.88 90 ASP A C 1
ATOM 693 O O . ASP A 1 90 ? -9.914 -24.752 15.419 1.00 86.88 90 ASP A O 1
ATOM 697 N N . GLU A 1 91 ? -10.904 -23.587 17.051 1.00 87.00 91 GLU A N 1
ATOM 698 C CA . GLU A 1 91 ? -10.647 -22.285 16.411 1.00 87.00 91 GLU A CA 1
ATOM 699 C C . GLU A 1 91 ? -9.167 -21.893 16.464 1.00 87.00 91 GLU A C 1
ATOM 701 O O . GLU A 1 91 ? -8.609 -21.410 15.472 1.00 87.00 91 GLU A O 1
ATOM 706 N N . LEU A 1 92 ? -8.511 -22.125 17.605 1.00 88.12 92 LEU A N 1
ATOM 707 C CA . LEU A 1 92 ? -7.096 -21.803 17.780 1.00 88.12 92 LEU A CA 1
ATOM 708 C C . LEU A 1 92 ? -6.226 -22.687 16.876 1.00 88.12 92 LEU A C 1
ATOM 710 O O . LEU A 1 92 ? -5.268 -22.197 16.272 1.00 88.12 92 LEU A O 1
ATOM 714 N N . GLY A 1 93 ? -6.585 -23.966 16.722 1.00 89.56 93 GLY A N 1
ATOM 715 C CA . GLY A 1 93 ? -5.942 -24.867 15.763 1.00 89.56 93 GLY A CA 1
ATOM 716 C C . GLY A 1 93 ? -6.068 -24.369 14.318 1.00 89.56 93 GLY A C 1
ATOM 717 O O . GLY A 1 93 ? -5.083 -24.360 13.577 1.00 89.56 93 GLY A O 1
ATOM 718 N N . SER A 1 94 ? -7.247 -23.865 13.935 1.00 91.69 94 SER A N 1
ATOM 719 C CA . SER A 1 94 ? -7.479 -23.291 12.603 1.00 91.69 94 SER A CA 1
ATOM 720 C C . SER A 1 94 ? -6.593 -22.069 12.314 1.00 91.69 94 SER A C 1
ATOM 722 O O . SER A 1 94 ? -6.076 -21.930 11.203 1.00 91.69 94 SER A O 1
ATOM 724 N N . LEU A 1 95 ? -6.378 -21.188 13.300 1.00 86.81 95 LEU A N 1
ATOM 725 C CA . LEU A 1 95 ? -5.510 -20.012 13.146 1.00 86.81 95 LEU A CA 1
ATOM 726 C C . LEU A 1 95 ? -4.032 -20.389 12.980 1.00 86.81 95 LEU A C 1
ATOM 728 O O . LEU A 1 95 ? -3.379 -19.858 12.081 1.00 86.81 95 LEU A O 1
ATOM 732 N N . HIS A 1 96 ? -3.525 -21.342 13.767 1.00 90.62 96 HIS A N 1
ATOM 733 C CA . HIS A 1 96 ? -2.157 -21.849 13.600 1.00 90.62 96 HIS A CA 1
ATOM 734 C C . HIS A 1 96 ? -1.951 -22.462 12.208 1.00 90.62 96 HIS A C 1
ATOM 736 O O . HIS A 1 96 ? -0.990 -22.122 11.524 1.00 90.62 96 HIS A O 1
ATOM 742 N N . GLN A 1 97 ? -2.901 -23.274 11.729 1.00 92.25 97 GLN A N 1
ATOM 743 C CA . GLN A 1 97 ? -2.825 -23.857 10.386 1.00 92.25 97 GLN A CA 1
ATOM 744 C C . GLN A 1 97 ? -2.775 -22.783 9.283 1.00 92.25 97 GLN A C 1
ATOM 746 O O . GLN A 1 97 ? -2.022 -22.911 8.312 1.00 92.25 97 GLN A O 1
ATOM 751 N N . LYS A 1 98 ? -3.563 -21.706 9.419 1.00 88.25 98 LYS A N 1
ATOM 752 C CA . LYS A 1 98 ? -3.532 -20.570 8.482 1.00 88.25 98 LYS A CA 1
ATOM 753 C C . LYS A 1 98 ? -2.190 -19.842 8.523 1.00 88.25 98 LYS A C 1
ATOM 755 O O . LYS A 1 98 ? -1.647 -19.553 7.458 1.00 88.25 98 LYS A O 1
ATOM 760 N N . LYS A 1 99 ? -1.642 -19.593 9.717 1.00 90.94 99 LYS A N 1
ATOM 761 C CA . LYS A 1 99 ? -0.314 -18.989 9.896 1.00 90.94 99 LYS A CA 1
ATOM 762 C C . LYS A 1 99 ? 0.765 -19.808 9.192 1.00 90.94 99 LYS A C 1
ATOM 764 O O . LYS A 1 99 ? 1.483 -19.263 8.358 1.00 90.94 99 LYS A O 1
ATOM 769 N N . ASP A 1 100 ? 0.820 -21.111 9.456 1.00 90.56 100 ASP A N 1
ATOM 770 C CA . ASP A 1 100 ? 1.808 -22.015 8.856 1.00 90.56 100 ASP A CA 1
ATOM 771 C C . ASP A 1 100 ? 1.710 -22.027 7.325 1.00 90.56 100 ASP A C 1
ATOM 773 O O . ASP A 1 100 ? 2.722 -22.017 6.620 1.00 90.56 100 ASP A O 1
ATOM 777 N N . THR A 1 101 ? 0.483 -21.980 6.796 1.00 90.00 101 THR A N 1
ATOM 778 C CA . THR A 1 101 ? 0.232 -21.896 5.351 1.00 90.00 101 THR A CA 1
ATOM 779 C C . THR A 1 101 ? 0.781 -20.592 4.763 1.00 90.00 101 THR A C 1
ATOM 781 O O . THR A 1 101 ? 1.492 -20.624 3.758 1.00 90.00 101 THR A O 1
ATOM 784 N N . VAL A 1 102 ? 0.498 -19.443 5.391 1.00 83.06 102 VAL A N 1
ATOM 785 C CA . VAL A 1 102 ? 0.994 -18.128 4.943 1.00 83.06 102 VAL A CA 1
ATOM 786 C C . VAL A 1 102 ? 2.521 -18.061 5.016 1.00 83.06 102 VAL A C 1
ATOM 788 O O . VAL A 1 102 ? 3.161 -17.616 4.063 1.00 83.06 102 VAL A O 1
ATOM 791 N N . GLU A 1 103 ? 3.129 -18.555 6.096 1.00 89.38 103 GLU A N 1
ATOM 792 C CA . GLU A 1 103 ? 4.589 -18.612 6.221 1.00 89.38 103 GLU A CA 1
ATOM 793 C C . GLU A 1 103 ? 5.236 -19.519 5.167 1.00 89.38 103 GLU A C 1
ATOM 795 O O . GLU A 1 103 ? 6.300 -19.186 4.636 1.00 89.38 103 GLU A O 1
ATOM 800 N N . GLY A 1 104 ? 4.593 -20.643 4.836 1.00 89.12 104 GLY A N 1
ATOM 801 C CA . GLY A 1 104 ? 5.005 -21.516 3.739 1.00 89.12 104 GLY A CA 1
ATOM 802 C C . GLY A 1 104 ? 5.012 -20.787 2.395 1.00 89.12 104 GLY A C 1
ATOM 803 O O . GLY A 1 104 ? 6.018 -20.816 1.686 1.00 89.12 104 GLY A O 1
ATOM 804 N N . LEU A 1 105 ? 3.936 -20.059 2.080 1.00 84.81 105 LEU A N 1
ATOM 805 C CA . LEU A 1 105 ? 3.830 -19.278 0.843 1.00 84.81 105 LEU A CA 1
ATOM 806 C C . LEU A 1 105 ? 4.890 -18.173 0.759 1.00 84.81 105 LEU A C 1
ATOM 808 O O . LEU A 1 105 ? 5.533 -18.024 -0.277 1.00 84.81 105 LEU A O 1
ATOM 812 N N . ILE A 1 106 ? 5.124 -17.435 1.849 1.00 81.56 106 ILE A N 1
ATOM 813 C CA . ILE A 1 106 ? 6.162 -16.394 1.899 1.00 81.56 106 ILE A CA 1
ATOM 814 C C . ILE A 1 106 ? 7.542 -16.992 1.588 1.00 81.56 106 ILE A C 1
ATOM 816 O O . ILE A 1 106 ? 8.286 -16.432 0.781 1.00 81.56 106 ILE A O 1
ATOM 820 N N . LYS A 1 107 ? 7.886 -18.141 2.186 1.00 90.62 107 LYS A N 1
ATOM 821 C CA . LYS A 1 107 ? 9.170 -18.822 1.942 1.00 90.62 107 LYS A CA 1
ATOM 822 C C . LYS A 1 107 ? 9.333 -19.237 0.480 1.00 90.62 107 LYS A C 1
ATOM 824 O O . LYS A 1 107 ? 10.405 -19.022 -0.082 1.00 90.62 107 LYS A O 1
ATOM 829 N N . GLU A 1 108 ? 8.295 -19.794 -0.140 1.00 88.06 108 GLU A N 1
ATOM 830 C CA . GLU A 1 108 ? 8.342 -20.171 -1.558 1.00 88.06 108 GLU A CA 1
ATOM 831 C C . GLU A 1 108 ? 8.475 -18.948 -2.479 1.00 88.06 108 GLU A C 1
ATOM 833 O O . GLU A 1 108 ? 9.292 -18.963 -3.399 1.00 88.06 108 GLU A O 1
ATOM 838 N N . LEU A 1 109 ? 7.774 -17.844 -2.194 1.00 83.69 109 LEU A N 1
ATOM 839 C CA . LEU A 1 109 ? 7.935 -16.596 -2.952 1.00 83.69 109 LEU A CA 1
ATOM 840 C C . LEU A 1 109 ? 9.356 -16.032 -2.854 1.00 83.69 109 LEU A C 1
ATOM 842 O O . LEU A 1 109 ? 9.905 -15.582 -3.860 1.00 83.69 109 LEU A O 1
ATOM 846 N N . TYR A 1 110 ? 9.982 -16.086 -1.675 1.00 86.44 110 TYR A N 1
ATOM 847 C CA . TYR A 1 110 ? 11.377 -15.671 -1.524 1.00 86.44 110 TYR A CA 1
ATOM 848 C C . TYR A 1 110 ? 12.333 -16.538 -2.345 1.00 86.44 110 TYR A C 1
ATOM 850 O O . TYR A 1 110 ? 13.203 -15.987 -3.017 1.00 86.44 110 TYR A O 1
ATOM 858 N N . LYS A 1 111 ? 12.154 -17.867 -2.350 1.00 87.62 111 LYS A N 1
ATOM 859 C CA . LYS A 1 111 ? 12.957 -18.769 -3.193 1.00 87.62 111 LYS A CA 1
ATOM 860 C C . LYS A 1 111 ? 12.820 -18.419 -4.674 1.00 87.62 111 LYS A C 1
ATOM 862 O O . LYS A 1 111 ? 13.830 -18.312 -5.363 1.00 87.62 111 LYS A O 1
ATOM 867 N N . MET A 1 112 ? 11.593 -18.189 -5.145 1.00 83.44 112 MET A N 1
ATOM 868 C CA . MET A 1 112 ? 11.336 -17.812 -6.539 1.00 83.44 112 MET A CA 1
ATOM 869 C C . MET A 1 112 ? 11.951 -16.458 -6.892 1.00 83.44 112 MET A C 1
ATOM 871 O O . MET A 1 112 ? 12.561 -16.328 -7.948 1.00 83.44 112 MET A O 1
ATOM 875 N N . ARG A 1 113 ? 11.867 -15.468 -5.995 1.00 86.69 113 ARG A N 1
ATOM 876 C CA . ARG A 1 113 ? 12.531 -14.171 -6.178 1.00 86.69 113 ARG A CA 1
ATOM 877 C C . ARG A 1 113 ? 14.046 -14.325 -6.304 1.00 86.69 113 ARG A C 1
ATOM 879 O O . ARG A 1 113 ? 14.637 -13.716 -7.187 1.00 86.69 113 ARG A O 1
ATOM 886 N N . THR A 1 114 ? 14.676 -15.119 -5.440 1.00 84.88 114 THR A N 1
ATOM 887 C CA . THR A 1 114 ? 16.126 -15.353 -5.495 1.00 84.88 114 THR A CA 1
ATOM 888 C C . THR A 1 114 ? 16.533 -16.074 -6.778 1.00 84.88 114 THR A C 1
ATOM 890 O O . THR A 1 114 ? 17.515 -15.679 -7.396 1.00 84.88 114 THR A O 1
ATOM 893 N N . ALA A 1 115 ? 15.762 -17.072 -7.217 1.00 82.12 115 ALA A N 1
ATOM 894 C CA . ALA A 1 115 ? 15.997 -17.745 -8.493 1.00 82.12 115 ALA A CA 1
ATOM 895 C C . ALA A 1 115 ? 15.858 -16.786 -9.688 1.00 82.12 115 ALA A C 1
ATOM 897 O O . ALA A 1 115 ? 16.686 -16.819 -10.589 1.00 82.12 115 ALA A O 1
ATOM 898 N N . ALA A 1 116 ? 14.860 -15.895 -9.669 1.00 80.25 116 ALA A N 1
ATOM 899 C CA . ALA A 1 116 ? 14.667 -14.885 -10.710 1.00 80.25 116 ALA A CA 1
ATOM 900 C C . ALA A 1 116 ? 15.833 -13.887 -10.783 1.00 80.25 116 ALA A C 1
ATOM 902 O O . ALA A 1 116 ? 16.268 -13.539 -11.873 1.00 80.25 116 ALA A O 1
ATOM 903 N N . ILE A 1 117 ? 16.356 -13.449 -9.631 1.00 82.44 117 ILE A N 1
ATOM 904 C CA . ILE A 1 117 ? 17.531 -12.565 -9.567 1.00 82.44 117 ILE A CA 1
ATOM 905 C C . ILE A 1 117 ? 18.771 -13.282 -10.112 1.00 82.44 117 ILE A C 1
ATOM 907 O O . ILE A 1 117 ? 19.488 -12.712 -10.923 1.00 82.44 117 ILE A O 1
ATOM 911 N N . ALA A 1 118 ? 18.994 -14.540 -9.717 1.00 82.50 118 ALA A N 1
ATOM 912 C CA . ALA A 1 118 ? 20.111 -15.332 -10.227 1.00 82.50 118 ALA A CA 1
ATOM 913 C C . ALA A 1 118 ? 20.021 -15.548 -11.750 1.00 82.50 118 ALA A C 1
ATOM 915 O O . ALA A 1 118 ? 21.030 -15.462 -12.439 1.00 82.50 118 ALA A O 1
ATOM 916 N N . ALA A 1 119 ? 18.814 -15.780 -12.280 1.00 78.50 119 ALA A N 1
ATOM 917 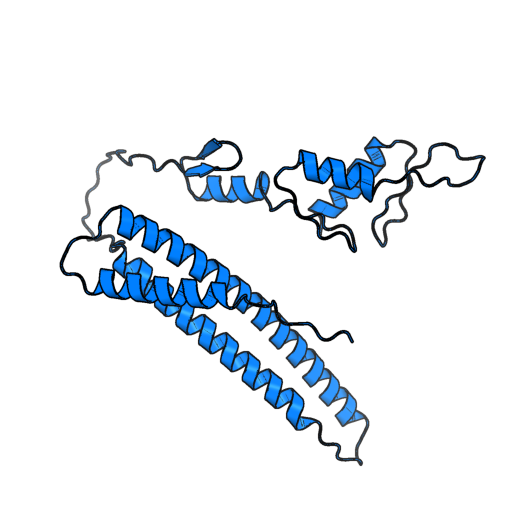C CA . ALA A 1 119 ? 18.580 -15.930 -13.717 1.00 78.50 119 ALA A CA 1
ATOM 918 C C . ALA A 1 119 ? 18.771 -14.621 -14.502 1.00 78.50 119 ALA A C 1
ATOM 920 O O . ALA A 1 119 ? 19.116 -14.663 -15.676 1.00 78.50 119 ALA A O 1
ATOM 921 N N . ALA A 1 120 ? 18.570 -13.464 -13.865 1.00 79.75 120 ALA A N 1
ATOM 922 C CA . ALA A 1 120 ? 18.777 -12.159 -14.489 1.00 79.75 120 ALA A CA 1
ATOM 923 C C . ALA A 1 120 ? 20.263 -11.782 -14.653 1.00 79.75 120 ALA A C 1
ATOM 925 O O . ALA A 1 120 ? 20.551 -10.726 -15.206 1.00 79.75 120 ALA A O 1
ATOM 926 N N . GLY A 1 121 ? 21.197 -12.626 -14.202 1.00 70.81 121 GLY A N 1
ATOM 927 C CA . GLY A 1 121 ? 22.623 -12.434 -14.467 1.00 70.81 121 GLY A CA 1
ATOM 928 C C . GLY A 1 121 ? 23.327 -11.427 -13.556 1.00 70.81 121 GLY A C 1
ATOM 929 O O . GLY A 1 121 ? 24.465 -11.083 -13.839 1.00 70.81 121 GLY A O 1
ATOM 930 N N . ASP A 1 122 ? 22.722 -11.019 -12.434 1.00 57.09 122 ASP A N 1
ATOM 931 C CA . ASP A 1 122 ? 23.370 -10.203 -11.382 1.00 57.09 122 ASP A CA 1
ATOM 932 C C . ASP A 1 122 ? 24.328 -11.060 -10.516 1.00 57.09 122 ASP A C 1
ATOM 934 O O . ASP A 1 122 ? 24.353 -11.002 -9.283 1.00 57.09 122 ASP A O 1
ATOM 938 N N . ALA A 1 123 ? 25.107 -11.923 -11.170 1.00 50.84 123 ALA A N 1
ATOM 939 C CA . ALA A 1 123 ? 26.350 -12.426 -10.621 1.00 50.84 123 ALA A CA 1
ATOM 940 C C . ALA A 1 123 ? 27.400 -11.362 -10.937 1.00 50.84 123 ALA A C 1
ATOM 942 O O . ALA A 1 123 ? 28.135 -11.478 -11.913 1.00 50.84 123 ALA A O 1
ATOM 943 N N . ASP A 1 124 ? 27.420 -10.290 -10.144 1.00 52.47 124 ASP A N 1
ATOM 944 C CA . ASP A 1 124 ? 28.611 -9.456 -10.071 1.00 52.47 124 ASP A CA 1
ATOM 945 C C . ASP A 1 124 ? 29.766 -10.392 -9.680 1.00 52.47 124 ASP A C 1
ATOM 947 O O . ASP A 1 124 ? 29.890 -10.798 -8.518 1.00 52.47 124 ASP A O 1
ATOM 951 N N . ASP A 1 125 ? 30.579 -10.763 -10.671 1.00 47.12 125 ASP A N 1
ATOM 952 C CA . ASP A 1 125 ? 31.960 -11.203 -10.512 1.00 47.12 125 ASP A CA 1
ATOM 953 C C . ASP A 1 125 ? 32.717 -10.045 -9.844 1.00 47.12 125 ASP A C 1
ATOM 955 O O . ASP A 1 125 ? 33.446 -9.277 -10.471 1.00 47.12 125 ASP A O 1
ATOM 959 N N . VAL A 1 126 ? 32.504 -9.881 -8.538 1.00 52.75 126 VAL A N 1
ATOM 960 C CA . VAL A 1 126 ? 33.391 -9.114 -7.667 1.00 52.75 126 VAL A CA 1
ATOM 961 C C . VAL A 1 126 ? 34.560 -10.033 -7.338 1.00 52.75 126 VAL A C 1
ATOM 963 O O . VAL A 1 126 ? 34.723 -10.484 -6.206 1.00 52.75 126 VAL A O 1
ATOM 966 N N . ASP A 1 127 ? 35.335 -10.377 -8.364 1.00 47.19 127 ASP A N 1
ATOM 967 C CA . ASP A 1 127 ? 36.668 -10.909 -8.152 1.00 47.19 127 ASP A CA 1
ATOM 968 C C . ASP A 1 127 ? 37.524 -9.759 -7.621 1.00 47.19 127 ASP A C 1
ATOM 970 O O . ASP A 1 127 ? 37.751 -8.748 -8.289 1.00 47.19 127 ASP A O 1
ATOM 974 N N . ASP A 1 128 ? 37.945 -9.931 -6.370 1.00 53.09 128 ASP A N 1
ATOM 975 C CA . ASP A 1 128 ? 38.974 -9.167 -5.681 1.00 53.09 128 ASP A CA 1
ATOM 976 C C . ASP A 1 128 ? 40.206 -8.986 -6.590 1.00 53.09 128 ASP A C 1
ATOM 978 O O . ASP A 1 128 ? 41.094 -9.839 -6.656 1.00 53.09 128 ASP A O 1
ATOM 982 N N . ALA A 1 129 ? 40.276 -7.853 -7.283 1.00 49.06 129 ALA A N 1
ATOM 983 C CA . ALA A 1 129 ? 41.500 -7.337 -7.867 1.00 49.06 129 ALA A CA 1
ATOM 984 C C . ALA A 1 129 ? 41.793 -5.986 -7.215 1.00 49.06 129 ALA A C 1
ATOM 986 O O . ALA A 1 129 ? 41.136 -4.979 -7.480 1.00 49.06 129 ALA A O 1
ATOM 987 N N . ASP A 1 130 ? 42.769 -6.011 -6.310 1.00 56.03 130 ASP A N 1
ATOM 988 C CA . ASP A 1 130 ? 43.468 -4.847 -5.784 1.00 56.03 130 ASP A CA 1
ATOM 989 C C . ASP A 1 130 ? 44.013 -3.993 -6.947 1.00 56.03 130 ASP A C 1
ATOM 991 O O . ASP A 1 130 ? 45.143 -4.198 -7.381 1.00 56.03 130 ASP A O 1
ATOM 995 N N . ASP A 1 131 ? 43.237 -3.032 -7.449 1.00 46.28 131 ASP A N 1
ATOM 996 C CA . ASP A 1 131 ? 43.735 -1.990 -8.349 1.00 46.28 131 ASP A CA 1
ATOM 997 C C . ASP A 1 131 ? 43.286 -0.612 -7.846 1.00 46.28 131 ASP A C 1
ATOM 999 O O . ASP A 1 131 ? 42.155 -0.149 -8.016 1.00 46.28 131 ASP A O 1
ATOM 1003 N N . GLU A 1 132 ? 44.227 0.053 -7.180 1.00 68.62 132 GLU A N 1
ATOM 1004 C CA . GLU A 1 132 ? 44.230 1.498 -7.026 1.00 68.62 132 GLU A CA 1
ATOM 1005 C C . GLU A 1 132 ? 44.377 2.144 -8.416 1.00 68.62 132 GLU A C 1
ATOM 1007 O O . GLU A 1 132 ? 45.450 2.042 -8.997 1.00 68.62 132 GLU A O 1
ATOM 1012 N N . ASP A 1 133 ? 43.342 2.799 -8.953 1.00 51.91 133 ASP A N 1
ATOM 1013 C CA . ASP A 1 133 ? 43.395 4.139 -9.580 1.00 51.91 133 ASP A CA 1
ATOM 1014 C C . ASP A 1 133 ? 42.021 4.507 -10.176 1.00 51.91 133 ASP A C 1
ATOM 1016 O O . ASP A 1 133 ? 41.274 3.671 -10.679 1.00 51.91 133 ASP A O 1
ATOM 1020 N N . GLY A 1 134 ? 41.657 5.782 -10.073 1.00 59.16 134 GLY A N 1
ATOM 1021 C CA . GLY A 1 134 ? 40.326 6.300 -10.363 1.00 59.16 134 GLY A CA 1
ATOM 1022 C C . GLY A 1 134 ? 39.961 6.349 -11.849 1.00 59.16 134 GLY A C 1
ATOM 1023 O O . GLY A 1 134 ? 40.663 6.940 -12.665 1.00 59.16 134 GLY A O 1
ATOM 1024 N N . GLY A 1 135 ? 38.769 5.842 -12.166 1.00 47.41 135 GLY A N 1
ATOM 1025 C CA . GLY A 1 135 ? 38.089 6.030 -13.447 1.00 47.41 135 GLY A CA 1
ATOM 1026 C C . GLY A 1 135 ? 36.576 6.058 -13.241 1.00 47.41 135 GLY A C 1
ATOM 1027 O O . GLY A 1 135 ? 35.937 5.022 -13.101 1.00 47.41 135 GLY A O 1
ATOM 1028 N N . ASP A 1 136 ? 36.017 7.263 -13.157 1.00 51.78 136 ASP A N 1
ATOM 1029 C CA . ASP A 1 136 ? 34.616 7.580 -12.843 1.00 51.78 136 ASP A CA 1
ATOM 1030 C C . ASP A 1 136 ? 33.704 7.386 -14.077 1.00 51.78 136 ASP A C 1
ATOM 1032 O O . ASP A 1 136 ? 32.997 8.299 -14.503 1.00 51.78 136 ASP A O 1
ATOM 1036 N N . ASP A 1 137 ? 33.729 6.186 -14.669 1.00 48.94 137 ASP A N 1
ATOM 1037 C CA . ASP A 1 137 ? 32.946 5.821 -15.863 1.00 48.94 137 ASP A CA 1
ATOM 1038 C C . ASP A 1 137 ? 31.660 5.064 -15.494 1.00 48.94 137 ASP A C 1
ATOM 1040 O O . ASP A 1 137 ? 31.146 4.230 -16.242 1.00 48.94 137 ASP A O 1
ATOM 1044 N N . ASN A 1 138 ? 31.103 5.365 -14.320 1.00 58.12 138 ASN A N 1
ATOM 1045 C CA . ASN A 1 138 ? 29.807 4.844 -13.922 1.00 58.12 138 ASN A CA 1
ATOM 1046 C C . ASN A 1 138 ? 28.743 5.568 -14.755 1.00 58.12 138 ASN A C 1
ATOM 1048 O O . ASN A 1 138 ? 28.293 6.659 -14.391 1.00 58.12 138 ASN A O 1
ATOM 1052 N N . ALA A 1 139 ? 28.399 4.999 -15.915 1.00 58.94 139 ALA A N 1
ATOM 1053 C CA . ALA A 1 139 ? 27.310 5.446 -16.772 1.00 58.94 139 ALA A CA 1
ATOM 1054 C C . ALA A 1 139 ? 26.049 5.566 -15.911 1.00 58.94 139 ALA A C 1
ATOM 1056 O O . ALA A 1 139 ? 25.378 4.582 -15.611 1.00 58.94 139 ALA A O 1
ATOM 1057 N N . ALA A 1 140 ? 25.795 6.782 -15.424 1.00 71.44 140 ALA A N 1
ATOM 1058 C CA . ALA A 1 140 ? 24.912 6.998 -14.295 1.00 71.44 140 ALA A CA 1
ATOM 1059 C C . ALA 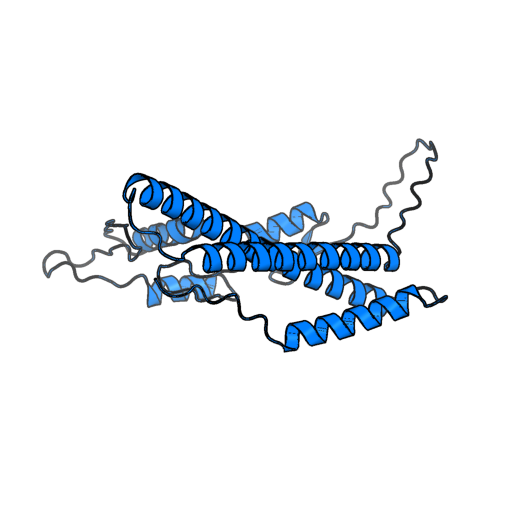A 1 140 ? 23.508 6.516 -14.650 1.00 71.44 140 ALA A C 1
ATOM 1061 O O . ALA A 1 140 ? 22.796 7.174 -15.410 1.00 71.44 140 ALA A O 1
ATOM 1062 N N . VAL A 1 141 ? 23.108 5.371 -14.095 1.00 79.00 141 VAL A N 1
ATOM 1063 C CA . VAL A 1 141 ? 21.760 4.834 -14.264 1.00 79.00 141 VAL A CA 1
ATOM 1064 C C . VAL A 1 141 ? 20.773 5.891 -13.768 1.00 79.00 141 VAL A C 1
ATOM 1066 O O . VAL A 1 141 ? 20.722 6.238 -12.584 1.00 79.00 141 VAL A O 1
ATOM 1069 N N . VAL A 1 142 ? 20.013 6.463 -14.704 1.00 91.44 142 VAL A N 1
ATOM 1070 C CA . VAL A 1 142 ? 19.050 7.526 -14.416 1.00 91.44 142 VAL A CA 1
ATOM 1071 C C . VAL A 1 142 ? 17.699 6.902 -14.089 1.00 91.44 142 VAL A C 1
ATOM 1073 O O . VAL A 1 142 ? 16.991 6.414 -14.964 1.00 91.44 142 VAL A O 1
ATOM 1076 N N . PHE A 1 143 ? 17.289 6.999 -12.830 1.00 88.62 143 PHE A N 1
ATOM 1077 C CA . PHE A 1 143 ? 15.965 6.597 -12.368 1.00 88.62 143 PHE A CA 1
ATOM 1078 C C . PHE A 1 143 ? 14.964 7.727 -12.632 1.00 88.62 143 PHE A C 1
ATOM 1080 O O . PHE A 1 143 ? 14.985 8.760 -11.955 1.00 88.62 143 PHE A O 1
ATOM 1087 N N . ALA A 1 144 ? 14.100 7.558 -13.631 1.00 92.38 144 ALA A N 1
ATOM 1088 C CA . ALA A 1 144 ? 13.052 8.522 -13.953 1.00 92.38 144 ALA A CA 1
ATOM 1089 C C . ALA A 1 144 ? 11.745 8.185 -13.220 1.00 92.38 144 ALA A C 1
ATOM 1091 O O . ALA A 1 144 ? 11.235 7.070 -13.304 1.00 92.38 144 ALA A O 1
ATOM 1092 N N . CYS A 1 145 ? 11.169 9.168 -12.529 1.00 85.38 145 CYS A N 1
ATOM 1093 C CA . CYS A 1 145 ? 9.835 9.051 -11.971 1.00 85.38 145 CYS A CA 1
ATOM 1094 C C . CYS A 1 145 ? 8.793 9.136 -13.089 1.00 85.38 145 CYS A C 1
ATOM 1096 O O . CYS A 1 145 ? 8.625 10.185 -13.705 1.00 85.38 145 CYS A O 1
ATOM 1098 N N . THR A 1 146 ? 8.024 8.071 -13.288 1.00 77.75 146 THR A N 1
ATOM 1099 C CA . THR A 1 146 ? 6.965 7.988 -14.309 1.00 77.75 146 THR A CA 1
ATOM 1100 C C . THR A 1 146 ? 5.783 8.936 -14.072 1.00 77.75 146 THR A C 1
ATOM 1102 O O . THR A 1 146 ? 4.977 9.143 -14.973 1.00 77.75 146 THR A O 1
ATOM 1105 N N . ARG A 1 147 ? 5.662 9.528 -12.872 1.00 71.44 147 ARG A N 1
ATOM 1106 C CA . ARG A 1 147 ? 4.536 10.403 -12.489 1.00 71.44 147 ARG A CA 1
ATOM 1107 C C . ARG A 1 147 ? 4.808 11.893 -12.689 1.00 71.44 147 ARG A C 1
ATOM 1109 O O . ARG A 1 147 ? 3.875 12.649 -12.934 1.00 71.44 147 ARG A O 1
ATOM 1116 N N . CYS A 1 148 ? 6.059 12.336 -12.567 1.00 78.06 148 CYS A N 1
ATOM 1117 C CA . CYS A 1 148 ? 6.422 13.750 -12.741 1.00 78.06 148 CYS A CA 1
ATOM 1118 C C . CYS A 1 148 ? 7.653 13.975 -13.631 1.00 78.06 148 CYS A C 1
ATOM 1120 O O . CYS A 1 148 ? 8.146 15.098 -13.721 1.00 78.06 148 CYS A O 1
ATOM 1122 N N . ASN A 1 149 ? 8.162 12.919 -14.273 1.00 85.50 149 ASN A N 1
ATOM 1123 C CA . ASN A 1 149 ? 9.362 12.908 -15.114 1.00 85.50 149 ASN A CA 1
ATOM 1124 C C . ASN A 1 149 ? 10.641 13.422 -14.427 1.00 85.50 149 ASN A C 1
ATOM 1126 O O . ASN A 1 149 ? 11.636 13.704 -15.098 1.00 85.50 149 ASN A O 1
ATOM 1130 N N . ALA A 1 150 ? 10.656 13.514 -13.092 1.00 86.56 150 ALA A N 1
ATOM 1131 C CA . ALA A 1 150 ? 11.859 13.842 -12.337 1.00 86.56 150 ALA A CA 1
ATOM 1132 C C . ALA A 1 150 ? 12.900 12.727 -12.496 1.00 86.56 150 ALA A C 1
ATOM 1134 O O . ALA A 1 150 ? 12.595 11.549 -12.321 1.00 86.56 150 ALA A O 1
ATOM 1135 N N . ARG A 1 151 ? 14.134 13.099 -12.835 1.00 94.00 151 ARG A N 1
ATOM 1136 C CA . ARG A 1 151 ? 15.254 12.175 -13.038 1.00 94.00 151 ARG A CA 1
ATOM 1137 C C . ARG A 1 151 ? 16.180 12.191 -11.829 1.00 94.00 151 ARG A C 1
ATOM 1139 O O . ARG A 1 151 ? 16.528 13.256 -11.324 1.00 94.00 151 ARG A O 1
ATOM 1146 N N . HIS A 1 152 ? 16.597 11.013 -11.386 1.00 93.38 152 HIS A N 1
ATOM 1147 C CA . HIS A 1 152 ? 17.442 10.826 -10.214 1.00 93.38 152 HIS A CA 1
ATOM 1148 C C . HIS A 1 152 ? 18.631 9.938 -10.569 1.00 93.38 152 HIS A C 1
ATOM 1150 O O . HIS A 1 152 ? 18.446 8.854 -11.100 1.00 93.38 152 HIS A O 1
ATOM 1156 N N . GLY A 1 153 ? 19.850 10.360 -10.230 1.00 90.38 153 GLY A N 1
ATOM 1157 C CA . GLY A 1 153 ? 21.055 9.548 -10.461 1.00 90.38 153 GLY A CA 1
ATOM 1158 C C . GLY A 1 153 ? 21.290 8.444 -9.422 1.00 90.38 153 GLY A C 1
ATOM 1159 O O . GLY A 1 153 ? 22.314 7.781 -9.468 1.00 90.38 153 GLY A O 1
ATOM 1160 N N . ARG A 1 154 ? 20.402 8.284 -8.426 1.00 90.44 154 ARG A N 1
ATOM 1161 C CA . ARG A 1 154 ? 20.507 7.245 -7.385 1.00 90.44 154 ARG A CA 1
ATOM 1162 C C . ARG A 1 154 ? 19.128 6.677 -7.045 1.00 90.44 154 ARG A C 1
ATOM 1164 O O . ARG A 1 154 ? 18.177 7.429 -6.835 1.00 90.44 154 ARG A O 1
ATOM 1171 N N . LEU A 1 155 ? 19.028 5.357 -6.880 1.00 84.81 155 LEU A N 1
ATOM 1172 C CA . LEU A 1 155 ? 17.769 4.688 -6.520 1.00 84.81 155 LEU A CA 1
ATOM 1173 C C . LEU A 1 155 ? 17.210 5.172 -5.170 1.00 84.81 155 LEU A C 1
ATOM 1175 O O . LEU A 1 155 ? 15.999 5.331 -5.013 1.00 84.81 155 LEU A O 1
ATOM 1179 N N . ALA A 1 156 ? 18.083 5.453 -4.197 1.00 83.75 156 ALA A N 1
ATOM 1180 C CA . ALA A 1 156 ? 17.684 5.957 -2.882 1.00 83.75 156 ALA A CA 1
ATOM 1181 C C . ALA A 1 156 ? 16.956 7.309 -2.974 1.00 83.75 156 ALA A C 1
ATOM 1183 O O . ALA A 1 156 ? 15.913 7.490 -2.340 1.00 83.75 156 ALA A O 1
ATOM 1184 N N . THR A 1 157 ? 17.450 8.226 -3.814 1.00 90.12 157 THR A N 1
ATOM 1185 C CA . THR A 1 157 ? 16.825 9.540 -4.013 1.00 90.12 157 THR A CA 1
ATOM 1186 C C . THR A 1 157 ? 15.546 9.434 -4.840 1.00 90.12 157 THR A C 1
ATOM 1188 O O . THR A 1 157 ? 14.598 10.158 -4.547 1.00 90.12 157 THR A O 1
ATOM 1191 N N . HIS A 1 158 ? 15.447 8.478 -5.774 1.00 92.31 158 HIS A N 1
ATOM 1192 C CA . HIS A 1 158 ? 14.195 8.169 -6.476 1.00 92.31 158 HIS A CA 1
ATOM 1193 C C . HIS A 1 158 ? 13.121 7.580 -5.542 1.00 92.31 158 HIS A C 1
ATOM 1195 O O . HIS A 1 158 ? 11.988 8.048 -5.526 1.00 92.31 158 HIS A O 1
ATOM 1201 N N . ARG A 1 159 ? 13.455 6.605 -4.687 1.00 81.12 159 ARG A N 1
ATOM 1202 C CA . ARG A 1 159 ? 12.509 6.043 -3.699 1.00 81.12 159 ARG A CA 1
ATOM 1203 C C . ARG A 1 159 ? 12.080 7.069 -2.657 1.00 81.12 159 ARG A C 1
ATOM 1205 O O . ARG A 1 159 ? 10.941 7.043 -2.192 1.00 81.12 159 ARG A O 1
ATOM 1212 N N . GLN A 1 160 ? 12.994 7.944 -2.249 1.00 82.44 160 GLN A N 1
ATOM 1213 C CA . GLN A 1 160 ? 12.663 9.075 -1.389 1.00 82.44 160 GLN A CA 1
ATOM 1214 C C . GLN A 1 160 ? 11.740 10.049 -2.122 1.00 82.44 160 GLN A C 1
ATOM 1216 O O . GLN A 1 160 ? 10.736 10.463 -1.558 1.00 82.44 160 GLN A O 1
ATOM 1221 N N . HIS A 1 161 ? 12.015 10.350 -3.389 1.00 86.75 161 HIS A N 1
ATOM 1222 C CA . HIS A 1 161 ? 11.129 11.138 -4.233 1.00 86.75 161 HIS A CA 1
ATOM 1223 C C . HIS A 1 161 ? 9.729 10.516 -4.329 1.00 86.75 161 HIS A C 1
ATOM 1225 O O . HIS A 1 161 ? 8.759 11.217 -4.075 1.00 86.75 161 HIS A O 1
ATOM 1231 N N . LEU A 1 162 ? 9.601 9.211 -4.590 1.00 75.94 162 LEU A N 1
ATOM 1232 C CA . LEU A 1 162 ? 8.304 8.532 -4.648 1.00 75.94 162 LEU A CA 1
ATOM 1233 C C . LEU A 1 162 ? 7.553 8.616 -3.314 1.00 75.94 162 LEU A C 1
ATOM 1235 O O . LEU A 1 162 ? 6.375 8.944 -3.302 1.00 75.94 162 LEU A O 1
ATOM 1239 N N . ARG A 1 163 ? 8.229 8.412 -2.179 1.00 70.00 163 ARG A N 1
ATOM 1240 C CA . ARG A 1 163 ? 7.609 8.559 -0.850 1.00 70.00 163 ARG A CA 1
ATOM 1241 C C . ARG A 1 163 ? 7.191 9.996 -0.533 1.00 70.00 163 ARG A C 1
ATOM 1243 O O . ARG A 1 163 ? 6.188 10.199 0.137 1.00 70.00 163 ARG A O 1
ATOM 1250 N N . MET A 1 164 ? 7.952 10.978 -1.010 1.00 65.69 164 MET A N 1
ATOM 1251 C CA . MET A 1 164 ? 7.751 12.396 -0.689 1.00 65.69 164 MET A CA 1
ATOM 1252 C C . MET A 1 164 ? 6.824 13.125 -1.668 1.00 65.69 164 MET A C 1
ATOM 1254 O O . MET A 1 164 ? 6.193 14.106 -1.295 1.00 65.69 164 MET A O 1
ATOM 1258 N N . ARG A 1 165 ? 6.782 12.701 -2.933 1.00 67.56 165 ARG A N 1
ATOM 1259 C CA . ARG A 1 165 ? 6.042 13.357 -4.026 1.00 67.56 165 ARG A CA 1
ATOM 1260 C C . ARG A 1 165 ? 4.881 12.519 -4.542 1.00 67.56 165 ARG A C 1
ATOM 1262 O O . ARG A 1 165 ? 3.980 13.064 -5.169 1.00 67.56 165 ARG A O 1
ATOM 1269 N N . HIS A 1 166 ? 4.905 11.213 -4.284 1.00 69.69 166 HIS A N 1
ATOM 1270 C CA . HIS A 1 166 ? 3.957 10.238 -4.811 1.00 69.69 166 HIS A CA 1
ATOM 1271 C C . HIS A 1 166 ? 3.539 9.131 -3.814 1.00 69.69 166 HIS A C 1
ATOM 1273 O O . HIS A 1 166 ? 3.314 7.998 -4.262 1.00 69.69 166 HIS A O 1
ATOM 1279 N N . PRO A 1 167 ? 3.408 9.389 -2.496 1.00 56.53 167 PRO A N 1
ATOM 1280 C CA . PRO A 1 167 ? 2.755 8.415 -1.626 1.00 56.53 167 PRO A CA 1
ATOM 1281 C C . PRO A 1 167 ? 1.344 8.249 -2.188 1.00 56.53 167 PRO A C 1
ATOM 1283 O O . PRO A 1 167 ? 0.696 9.262 -2.430 1.00 56.53 167 PRO A O 1
ATOM 1286 N N . GLY A 1 168 ? 0.910 7.030 -2.531 1.00 61.34 168 GLY A N 1
ATOM 1287 C CA . GLY A 1 168 ? -0.413 6.810 -3.129 1.00 61.34 168 GLY A CA 1
ATOM 1288 C C . GLY A 1 168 ? -1.447 7.666 -2.405 1.00 61.34 168 GLY A C 1
ATOM 1289 O O . GLY A 1 168 ? -1.593 7.547 -1.190 1.00 61.34 168 GLY A O 1
ATOM 1290 N N . LEU A 1 169 ? -2.051 8.616 -3.122 1.00 73.19 169 LEU A N 1
ATOM 1291 C CA . LEU A 1 169 ? -2.865 9.669 -2.523 1.00 73.19 169 LEU A CA 1
ATOM 1292 C C . LEU A 1 169 ? -4.232 9.075 -2.216 1.00 73.19 169 LEU A C 1
ATOM 1294 O O . LEU A 1 169 ? -5.210 9.305 -2.918 1.00 73.19 169 LEU A O 1
ATOM 1298 N N . SER A 1 170 ? -4.273 8.202 -1.221 1.00 82.00 170 SER A N 1
ATOM 1299 C CA . SER A 1 170 ? -5.501 7.681 -0.653 1.00 82.00 170 SER A CA 1
ATOM 1300 C C . SER A 1 170 ? -6.019 8.682 0.363 1.00 82.00 170 SER A C 1
ATOM 1302 O O . SER A 1 170 ? -5.287 9.083 1.269 1.00 82.00 170 SER A O 1
ATOM 1304 N N . CYS A 1 171 ? -7.289 9.049 0.254 1.00 89.44 171 CYS A N 1
ATOM 1305 C CA . CYS A 1 171 ? -7.959 9.802 1.293 1.00 89.44 171 CYS A CA 1
ATOM 1306 C C . CYS A 1 171 ? -8.136 8.909 2.528 1.00 89.44 171 CYS A C 1
ATOM 1308 O O . CYS A 1 171 ? -8.992 8.026 2.559 1.00 89.44 171 CYS A O 1
ATOM 1310 N N . ARG A 1 172 ? -7.358 9.186 3.573 1.00 87.38 172 ARG A N 1
ATOM 1311 C CA . ARG A 1 172 ? -7.418 8.526 4.886 1.00 87.38 172 ARG A CA 1
ATOM 1312 C C . ARG A 1 172 ? -8.535 9.058 5.783 1.00 87.38 172 ARG A C 1
ATOM 1314 O O . ARG A 1 172 ? -8.582 8.734 6.965 1.00 87.38 172 ARG A O 1
ATOM 1321 N N . HIS A 1 173 ? -9.427 9.895 5.250 1.00 88.69 173 HIS A N 1
ATOM 1322 C CA . HIS A 1 173 ? -10.578 10.356 6.013 1.00 88.69 173 HI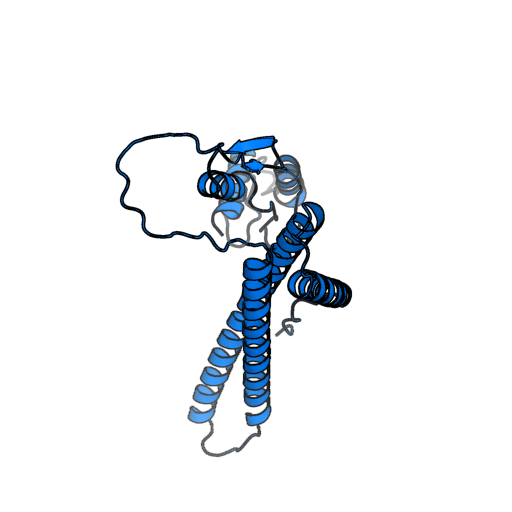S A CA 1
ATOM 1323 C C . HIS A 1 173 ? -11.427 9.141 6.414 1.00 88.69 173 HIS A C 1
ATOM 1325 O O . HIS A 1 173 ? -11.668 8.286 5.550 1.00 88.69 173 HIS A O 1
ATOM 1331 N N . PRO A 1 174 ? -11.920 9.066 7.667 1.00 89.19 174 PRO A N 1
ATOM 1332 C CA . PRO A 1 174 ? -12.795 7.984 8.098 1.00 89.19 174 PRO A CA 1
ATOM 1333 C C . PRO A 1 174 ? -13.926 7.769 7.089 1.00 89.19 174 PRO A C 1
ATOM 1335 O O . PRO A 1 174 ? -14.616 8.720 6.711 1.00 89.19 174 PRO A O 1
ATOM 1338 N N . MET A 1 175 ? -14.063 6.526 6.626 1.00 84.25 175 MET A N 1
ATOM 1339 C CA . MET A 1 175 ? -15.061 6.070 5.649 1.00 84.25 175 MET A CA 1
ATOM 1340 C C . MET A 1 175 ? -14.935 6.603 4.207 1.00 84.25 175 MET A C 1
ATOM 1342 O O . MET A 1 175 ? -15.870 6.432 3.431 1.00 84.25 175 MET A O 1
ATOM 1346 N N . CYS A 1 176 ? -13.818 7.232 3.819 1.00 91.56 176 CYS A N 1
ATOM 1347 C CA . CYS A 1 176 ? -13.608 7.656 2.429 1.00 91.56 176 CYS A CA 1
ATOM 1348 C C . CYS A 1 176 ? -12.870 6.599 1.600 1.00 91.56 176 CYS A C 1
ATOM 1350 O O . CYS A 1 176 ? -13.444 6.036 0.673 1.00 91.56 176 CYS A O 1
ATOM 1352 N N . GLY A 1 177 ? -11.598 6.328 1.917 1.00 84.94 177 GLY A N 1
ATOM 1353 C CA . GLY A 1 177 ? -10.795 5.283 1.267 1.00 84.94 177 GLY A CA 1
ATOM 1354 C C . GLY A 1 177 ? -10.501 5.488 -0.227 1.00 84.94 177 GLY A C 1
ATOM 1355 O O . GLY A 1 177 ? -9.837 4.652 -0.831 1.00 84.94 177 GLY A O 1
ATOM 1356 N N . THR A 1 178 ? -10.959 6.581 -0.843 1.00 88.12 178 THR A N 1
ATOM 1357 C CA . THR A 1 178 ? -10.766 6.844 -2.276 1.00 88.12 178 THR A CA 1
ATOM 1358 C C . THR A 1 178 ? -9.304 7.155 -2.585 1.00 88.12 178 THR A C 1
ATOM 1360 O O . THR A 1 178 ? -8.704 7.996 -1.912 1.00 88.12 178 THR A O 1
ATOM 1363 N N . SER A 1 179 ? -8.741 6.532 -3.617 1.00 83.75 179 SER A N 1
ATOM 1364 C CA . SER A 1 179 ? -7.400 6.820 -4.132 1.00 83.75 179 SER A CA 1
ATOM 1365 C C . SER A 1 179 ? -7.445 7.763 -5.333 1.00 83.75 179 SER A C 1
ATOM 1367 O O . SER A 1 179 ? -8.398 7.761 -6.109 1.00 83.75 179 SER A O 1
ATOM 1369 N N . PHE A 1 180 ? -6.405 8.582 -5.475 1.00 84.06 180 PHE A N 1
ATOM 1370 C CA . PHE A 1 180 ? -6.291 9.583 -6.533 1.00 84.06 180 PHE A CA 1
ATOM 1371 C C . PHE A 1 180 ? -4.995 9.418 -7.321 1.00 84.06 180 PHE A C 1
ATOM 1373 O O . PHE A 1 180 ? -3.964 9.019 -6.769 1.00 84.06 180 PHE A O 1
ATOM 1380 N N . ALA A 1 181 ? -5.050 9.754 -8.613 1.00 74.44 181 ALA A N 1
ATOM 1381 C CA . ALA A 1 181 ? -3.879 9.749 -9.483 1.00 74.44 181 ALA A CA 1
ATOM 1382 C C . ALA A 1 181 ? -2.992 10.974 -9.215 1.00 74.44 181 ALA A C 1
ATOM 1384 O O . ALA A 1 181 ? -1.765 10.894 -9.322 1.00 74.44 181 ALA A O 1
ATOM 1385 N N . THR A 1 182 ? -3.606 12.095 -8.819 1.00 80.38 182 THR A N 1
ATOM 1386 C CA . THR A 1 182 ? -2.920 13.363 -8.551 1.00 80.38 182 THR A CA 1
ATOM 1387 C C . THR A 1 182 ? -3.323 13.997 -7.217 1.00 80.38 182 THR A C 1
ATOM 1389 O O . THR A 1 182 ? -4.414 13.785 -6.687 1.00 80.38 182 THR A O 1
ATOM 1392 N N . GLU A 1 183 ? -2.434 14.830 -6.665 1.00 79.44 183 GLU A N 1
ATOM 1393 C CA . GLU A 1 183 ? -2.689 15.561 -5.412 1.00 79.44 183 GLU A CA 1
ATOM 1394 C C . GLU A 1 183 ? -3.826 16.571 -5.578 1.00 79.44 183 GLU A C 1
ATOM 1396 O O . GLU A 1 183 ? -4.642 16.751 -4.676 1.00 79.44 183 GLU A O 1
ATOM 1401 N N . ALA A 1 184 ? -3.927 17.176 -6.763 1.00 84.94 184 ALA A N 1
ATOM 1402 C CA . ALA A 1 184 ? -4.994 18.107 -7.104 1.00 84.94 184 ALA A CA 1
ATOM 1403 C C . ALA A 1 184 ? -6.384 17.451 -7.032 1.00 84.94 184 ALA A C 1
ATOM 1405 O O . ALA A 1 184 ? -7.326 18.061 -6.521 1.00 84.94 184 ALA A O 1
ATOM 1406 N N . GLU A 1 185 ? -6.517 16.202 -7.486 1.00 88.81 185 GLU A N 1
ATOM 1407 C CA . GLU A 1 185 ? -7.767 15.441 -7.385 1.00 88.81 185 GLU A CA 1
ATOM 1408 C C . GLU A 1 185 ? -8.093 15.083 -5.930 1.00 88.81 185 GLU A C 1
ATOM 1410 O O . GLU A 1 185 ? -9.224 15.289 -5.490 1.00 88.81 185 GLU A O 1
ATOM 1415 N N . MET A 1 186 ? -7.098 14.642 -5.150 1.00 89.44 186 MET A N 1
ATOM 1416 C CA . MET A 1 186 ? -7.284 14.350 -3.723 1.00 89.44 186 MET A CA 1
ATOM 1417 C C . MET A 1 186 ? -7.720 15.593 -2.942 1.00 89.44 186 MET A C 1
ATOM 1419 O O . MET A 1 186 ? -8.630 15.524 -2.118 1.00 89.44 186 MET A O 1
ATOM 1423 N N . LEU A 1 187 ? -7.098 16.744 -3.202 1.00 86.69 187 LEU A N 1
ATOM 1424 C CA . LEU A 1 187 ? -7.462 18.013 -2.574 1.00 86.69 187 LEU A CA 1
ATOM 1425 C C . LEU A 1 187 ? -8.864 18.465 -2.980 1.00 86.69 187 LEU A C 1
ATOM 1427 O O . LEU A 1 187 ? -9.613 18.960 -2.137 1.00 86.69 187 LEU A O 1
ATOM 1431 N N . THR A 1 188 ? -9.231 18.269 -4.248 1.00 92.12 188 THR A N 1
ATOM 1432 C CA . THR A 1 188 ? -10.593 18.521 -4.729 1.00 92.12 188 THR A CA 1
ATOM 1433 C C . THR A 1 188 ? -11.599 17.674 -3.954 1.00 92.12 188 THR A C 1
ATOM 1435 O O . THR A 1 188 ? -12.531 18.243 -3.389 1.00 92.12 188 THR A O 1
ATOM 1438 N N . GLN A 1 189 ? -11.361 16.362 -3.825 1.00 92.62 189 GLN A N 1
ATOM 1439 C CA . GLN A 1 189 ? -12.202 15.472 -3.018 1.00 92.62 189 GLN A CA 1
ATOM 1440 C C . GLN A 1 189 ? -12.274 15.926 -1.561 1.00 92.62 189 GLN A C 1
ATOM 1442 O O . GLN A 1 189 ? -13.354 15.956 -0.974 1.00 92.62 189 GLN A O 1
ATOM 1447 N N . LEU A 1 190 ? -11.137 16.271 -0.955 1.00 89.06 190 LEU A N 1
ATOM 1448 C CA . LEU A 1 190 ? -11.081 16.695 0.440 1.00 89.06 190 LEU A CA 1
ATOM 1449 C C . LEU A 1 190 ? -11.982 17.911 0.679 1.00 89.06 190 LEU A C 1
ATOM 1451 O O . LEU A 1 190 ? -12.796 17.927 1.603 1.00 89.06 190 LEU A O 1
ATOM 1455 N N . ASN A 1 191 ? -11.868 18.901 -0.202 1.00 89.25 191 ASN A N 1
ATOM 1456 C CA . ASN A 1 191 ? -12.619 20.143 -0.123 1.00 89.25 191 ASN A CA 1
ATOM 1457 C C . ASN A 1 191 ? -14.114 19.941 -0.399 1.00 89.25 191 ASN A C 1
ATOM 1459 O O . ASN A 1 191 ? -14.930 20.576 0.261 1.00 89.25 191 ASN A O 1
ATOM 1463 N N . SER A 1 192 ? -14.491 19.070 -1.340 1.00 90.81 192 SER A N 1
ATOM 1464 C CA . SER A 1 192 ? -15.898 18.864 -1.709 1.00 90.81 192 SER A CA 1
ATOM 1465 C C . SER A 1 192 ? -16.634 17.877 -0.801 1.00 90.81 192 SER A C 1
ATOM 1467 O O . SER A 1 192 ? -17.812 18.070 -0.495 1.00 90.81 192 SER A O 1
ATOM 1469 N N . ALA A 1 193 ? -15.969 16.797 -0.387 1.00 90.50 193 ALA A N 1
ATOM 1470 C CA . ALA A 1 193 ? -16.596 15.691 0.331 1.00 90.50 193 ALA A CA 1
ATOM 1471 C C . ALA A 1 193 ? -16.476 15.823 1.852 1.00 90.50 193 ALA A C 1
ATOM 1473 O O . ALA A 1 193 ? -17.403 15.436 2.565 1.00 90.50 193 ALA A O 1
ATOM 1474 N N . HIS A 1 194 ? -15.364 16.370 2.348 1.00 88.62 194 HIS A N 1
ATOM 1475 C CA . HIS A 1 194 ? -15.049 16.367 3.779 1.00 88.62 194 HIS A CA 1
ATOM 1476 C C . HIS A 1 194 ? -15.170 17.755 4.405 1.00 88.62 194 HIS A C 1
ATOM 1478 O O . HIS A 1 194 ? -15.720 17.890 5.493 1.00 88.62 194 HIS A O 1
ATOM 1484 N N . ILE A 1 195 ? -14.772 18.814 3.703 1.00 86.88 195 ILE A N 1
ATOM 1485 C CA . ILE A 1 195 ? -14.889 20.178 4.226 1.00 86.88 195 ILE A CA 1
ATOM 1486 C C . ILE A 1 195 ?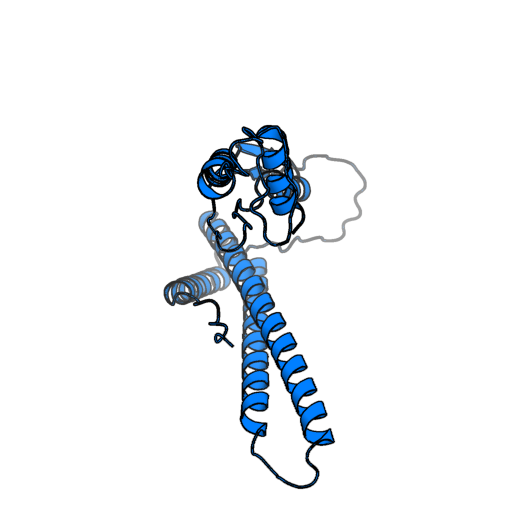 -16.249 20.766 3.847 1.00 86.88 195 ILE A C 1
ATOM 1488 O O . ILE A 1 195 ? -16.384 21.525 2.891 1.00 86.88 195 ILE A O 1
ATOM 1492 N N . ARG A 1 196 ? -17.282 20.427 4.620 1.00 76.69 196 ARG A N 1
ATOM 1493 C CA . ARG A 1 196 ? -18.584 21.093 4.503 1.00 76.69 196 ARG A CA 1
ATOM 1494 C C . ARG A 1 196 ? -18.661 22.288 5.454 1.00 76.69 196 ARG A C 1
ATOM 1496 O O . ARG A 1 196 ? -18.279 22.153 6.617 1.00 76.69 196 ARG A O 1
ATOM 1503 N N . PRO A 1 197 ? -19.180 23.446 5.007 1.00 74.88 197 PRO A N 1
ATOM 1504 C CA . PRO A 1 197 ? -19.603 24.493 5.926 1.00 74.88 197 PRO A CA 1
ATOM 1505 C C . PRO A 1 197 ? -20.656 23.892 6.859 1.00 74.88 197 PRO A C 1
ATOM 1507 O O . PRO A 1 197 ? -21.711 23.459 6.395 1.00 74.88 197 PRO A O 1
ATOM 1510 N N . ILE A 1 198 ? -20.356 23.809 8.156 1.00 70.38 198 ILE A N 1
ATOM 1511 C CA . ILE A 1 198 ? -21.366 23.439 9.144 1.00 70.38 198 ILE A CA 1
ATOM 1512 C C . ILE A 1 198 ? -22.045 24.742 9.558 1.00 70.38 198 ILE A C 1
ATOM 1514 O O . ILE A 1 198 ? -21.363 25.624 10.077 1.00 70.38 198 ILE A O 1
ATOM 1518 N N . PRO A 1 199 ? -23.358 24.903 9.338 1.00 61.28 199 PRO A N 1
ATOM 1519 C CA . PRO A 1 199 ? -24.083 26.030 9.899 1.00 61.28 199 PRO A CA 1
ATOM 1520 C C . PRO A 1 199 ? -24.190 25.831 11.417 1.00 61.28 199 PRO A C 1
ATOM 1522 O O . PRO A 1 199 ? -25.071 25.129 11.912 1.00 61.28 199 PRO A O 1
ATOM 1525 N N . VAL A 1 200 ? -23.255 26.418 12.163 1.00 62.91 200 VAL A N 1
ATOM 1526 C CA . VAL A 1 200 ? -23.247 26.410 13.630 1.00 62.91 200 VAL A CA 1
ATOM 1527 C C . VAL A 1 200 ? -24.072 27.610 14.107 1.00 62.91 200 VAL A C 1
ATOM 1529 O O . VAL A 1 200 ? -23.524 28.611 14.527 1.00 62.91 200 VAL A O 1
ATOM 1532 N N . SER A 1 201 ? -25.403 27.538 14.011 1.00 68.31 201 SER A N 1
ATOM 1533 C CA . SER A 1 201 ? -26.354 28.605 14.404 1.00 68.31 201 SER A CA 1
ATOM 1534 C C . SER A 1 201 ? -26.347 29.895 13.555 1.00 68.31 201 SER A C 1
ATOM 1536 O O . SER A 1 201 ? -25.374 30.232 12.888 1.00 68.31 201 SER A O 1
ATOM 1538 N N . ILE A 1 202 ? -27.482 30.605 13.570 1.00 65.00 202 ILE A N 1
ATOM 1539 C CA . ILE A 1 202 ? -27.748 31.819 12.770 1.00 65.00 202 ILE A CA 1
ATOM 1540 C C . ILE A 1 202 ? -26.848 32.996 13.191 1.00 65.00 202 ILE A C 1
ATOM 1542 O O . ILE A 1 202 ? -26.566 33.868 12.377 1.00 65.00 202 ILE A O 1
ATOM 1546 N N . ASP A 1 203 ? -26.339 32.991 14.424 1.00 72.12 203 ASP A N 1
ATOM 1547 C CA . ASP A 1 203 ? -25.531 34.091 14.963 1.00 72.12 203 ASP A CA 1
ATOM 1548 C C . ASP A 1 203 ? -24.012 33.887 14.773 1.00 72.12 203 ASP A C 1
ATOM 1550 O O . ASP A 1 203 ? -23.230 34.802 15.031 1.00 72.12 203 ASP A O 1
ATOM 1554 N N . GLU A 1 204 ? -23.569 32.716 14.288 1.00 66.81 204 GLU A N 1
ATOM 1555 C CA . GLU A 1 204 ? -22.153 32.416 14.010 1.00 66.81 204 GLU A CA 1
ATOM 1556 C C . GLU A 1 204 ? -21.905 32.053 12.539 1.00 66.81 204 GLU A C 1
ATOM 1558 O O . GLU A 1 204 ? -21.222 31.076 12.205 1.00 66.81 204 GLU A O 1
ATOM 1563 N N . GLU A 1 205 ? -22.450 32.866 11.633 1.00 65.75 205 GLU A N 1
ATOM 1564 C CA . GLU A 1 205 ? -22.162 32.765 10.207 1.00 65.75 205 GLU A CA 1
ATOM 1565 C C . GLU A 1 205 ? -20.638 32.758 9.976 1.00 65.75 205 GLU A C 1
ATOM 1567 O O . GLU A 1 205 ? -19.920 33.682 10.364 1.00 65.75 205 GLU A O 1
ATOM 1572 N N . ASN A 1 206 ? -20.150 31.715 9.293 1.00 71.94 206 ASN A N 1
ATOM 1573 C CA . ASN A 1 206 ? -18.762 31.514 8.839 1.00 71.94 206 ASN A CA 1
ATOM 1574 C C . ASN A 1 206 ? -17.797 30.766 9.776 1.00 71.94 206 ASN A C 1
ATOM 1576 O O . ASN A 1 206 ? -16.578 30.950 9.679 1.00 71.94 206 ASN A O 1
ATOM 1580 N N . ARG A 1 207 ? -18.288 29.858 10.627 1.00 85.44 207 ARG A N 1
ATOM 1581 C CA . ARG A 1 207 ? -17.416 28.832 11.225 1.00 85.44 207 ARG A CA 1
ATOM 1582 C C . ARG A 1 207 ? -17.349 27.567 10.361 1.00 85.44 207 ARG A C 1
ATOM 1584 O O . ARG A 1 207 ? -18.350 27.052 9.881 1.00 85.44 207 ARG A O 1
ATOM 1591 N N . PHE A 1 208 ? -16.140 27.048 10.184 1.00 88.19 208 PHE A N 1
ATOM 1592 C CA . PHE A 1 208 ? -15.833 25.777 9.536 1.00 88.19 208 PHE A CA 1
ATOM 1593 C C . PHE A 1 208 ? -15.351 24.795 10.600 1.00 88.19 208 PHE A C 1
ATOM 1595 O O . PHE A 1 208 ? -14.389 25.095 11.307 1.00 88.19 208 PHE A O 1
ATOM 1602 N N . ALA A 1 209 ? -15.978 23.630 10.722 1.00 90.25 209 ALA A N 1
ATOM 1603 C CA . ALA A 1 209 ? -15.513 22.578 11.623 1.00 90.25 209 ALA A CA 1
ATOM 1604 C C . ALA A 1 209 ? -14.684 21.539 10.860 1.00 90.25 209 ALA A C 1
ATOM 1606 O O . ALA A 1 209 ? -14.938 21.273 9.684 1.00 90.25 209 ALA A O 1
ATOM 1607 N N . CYS A 1 210 ? -13.689 20.954 11.527 1.00 91.81 210 CYS A N 1
ATOM 1608 C CA . CYS A 1 210 ? -12.982 19.795 10.995 1.00 91.81 210 CYS A CA 1
ATOM 1609 C C . CYS A 1 210 ? -13.932 18.590 10.933 1.00 91.81 210 CYS A C 1
ATOM 1611 O O . CYS A 1 210 ? -14.640 18.309 11.892 1.00 91.81 210 CYS A O 1
ATOM 1613 N N . SER A 1 211 ? -13.935 17.861 9.819 1.00 90.31 211 SER A N 1
ATOM 1614 C CA . SER A 1 211 ? -14.769 16.664 9.637 1.00 90.31 211 SER A CA 1
ATOM 1615 C C . SER A 1 211 ? -14.130 15.375 10.161 1.00 90.31 211 SER A C 1
ATOM 1617 O O . SER A 1 211 ? -14.735 14.307 10.081 1.00 90.31 211 SER A O 1
ATOM 1619 N N . TRP A 1 212 ? -12.892 15.448 10.655 1.00 90.88 212 TRP A N 1
ATOM 1620 C CA . TRP A 1 212 ? -12.138 14.282 11.098 1.00 90.88 212 TRP A CA 1
ATOM 1621 C C . TRP A 1 212 ? -12.676 13.747 12.427 1.00 90.88 212 TRP A C 1
ATOM 1623 O O . TRP A 1 212 ? -12.855 14.510 13.377 1.00 90.88 212 TRP A O 1
ATOM 1633 N N . GLN A 1 213 ? -12.895 12.433 12.519 1.00 91.31 213 GLN A N 1
ATOM 1634 C CA . GLN A 1 213 ? -13.411 11.801 13.734 1.00 91.31 213 GLN A CA 1
ATOM 1635 C C . GLN A 1 213 ? -12.445 12.035 14.908 1.00 91.31 213 GLN A C 1
ATOM 1637 O O . GLN A 1 213 ? -11.267 11.692 14.826 1.00 91.31 213 GLN A O 1
ATOM 1642 N N . GLY A 1 214 ? -12.943 12.649 15.985 1.00 91.94 214 GLY A N 1
ATOM 1643 C CA . GLY A 1 214 ? -12.141 13.031 17.153 1.00 91.94 214 GLY A CA 1
ATOM 1644 C C . GLY A 1 214 ? -11.450 14.399 17.053 1.00 91.94 214 GLY A C 1
ATOM 1645 O O . GLY A 1 214 ? -10.630 14.720 17.910 1.00 91.94 214 GLY A O 1
ATOM 1646 N N . CYS A 1 215 ? -11.749 15.214 16.032 1.00 93.38 215 CYS A N 1
ATOM 1647 C CA . CYS A 1 215 ? -11.232 16.578 15.908 1.00 93.38 215 CYS A CA 1
ATOM 1648 C C . CYS A 1 215 ? -12.342 17.631 16.050 1.00 93.38 215 CYS A C 1
ATOM 1650 O O . CYS A 1 215 ? -12.977 18.010 15.072 1.00 93.38 215 CYS A O 1
ATOM 1652 N N . ASP A 1 216 ? -12.496 18.196 17.248 1.00 92.44 216 ASP A N 1
ATOM 1653 C CA . ASP A 1 216 ? -13.529 19.205 17.551 1.00 92.44 216 ASP A CA 1
ATOM 1654 C C . ASP A 1 216 ? -13.099 20.652 17.228 1.00 92.44 216 ASP A C 1
ATOM 1656 O O . ASP A 1 216 ? -13.603 21.629 17.788 1.00 92.44 216 ASP A O 1
ATOM 1660 N N . LYS A 1 217 ? -12.111 20.832 16.343 1.00 92.88 217 LYS A N 1
ATOM 1661 C CA . LYS A 1 217 ? -11.584 22.164 16.013 1.00 92.88 217 LYS A CA 1
ATOM 1662 C C . LYS A 1 217 ? -12.527 22.902 15.064 1.00 92.88 217 LYS A C 1
ATOM 1664 O O . LYS A 1 217 ? -12.855 22.407 13.985 1.00 92.88 217 LYS A O 1
ATOM 1669 N N . THR A 1 218 ? -12.868 24.138 15.428 1.00 91.94 218 THR A N 1
ATOM 1670 C CA . THR A 1 218 ? -13.596 25.086 14.569 1.00 91.94 218 THR A CA 1
ATOM 1671 C C . THR A 1 218 ? -12.703 26.243 14.137 1.00 91.94 218 THR A C 1
ATOM 1673 O O . THR A 1 218 ? -11.834 26.683 14.891 1.00 91.94 218 THR A O 1
ATOM 1676 N N . PHE A 1 219 ? -12.941 26.772 12.943 1.00 91.06 219 PHE A N 1
ATOM 1677 C CA . PHE A 1 219 ? -12.142 27.817 12.318 1.00 91.06 219 PHE A CA 1
ATOM 1678 C C . PHE A 1 219 ? -13.039 28.891 11.712 1.00 91.06 219 PHE A C 1
ATOM 1680 O O . PHE A 1 219 ? -14.094 28.586 11.182 1.00 91.06 219 PHE A O 1
ATOM 1687 N N . THR A 1 220 ? -12.595 30.144 11.700 1.00 89.38 220 THR A N 1
ATOM 1688 C CA . THR A 1 220 ? -13.303 31.249 11.019 1.00 89.38 220 THR A CA 1
ATOM 1689 C C . THR A 1 220 ? -12.950 31.372 9.533 1.00 89.38 220 THR A C 1
ATOM 1691 O O . THR A 1 220 ? -13.507 32.198 8.818 1.00 89.38 220 THR A O 1
ATOM 1694 N N . ARG A 1 221 ? -11.971 30.591 9.050 1.00 89.19 221 ARG A N 1
ATOM 1695 C CA . ARG A 1 221 ? -11.461 30.640 7.671 1.00 89.19 221 ARG A CA 1
ATOM 1696 C C . ARG A 1 221 ? -11.367 29.242 7.074 1.00 89.19 221 ARG A C 1
ATOM 1698 O O . ARG A 1 221 ? -10.835 28.335 7.714 1.00 89.19 221 ARG A O 1
ATOM 1705 N N . PHE A 1 222 ? -11.770 29.117 5.810 1.00 88.25 222 PHE A N 1
ATOM 1706 C CA . PHE A 1 222 ? -11.704 27.868 5.047 1.00 88.25 222 PHE A CA 1
ATOM 1707 C C . PHE A 1 222 ? -10.272 27.308 4.938 1.00 88.25 222 PHE A C 1
ATOM 1709 O O . PHE A 1 222 ? -10.027 26.127 5.168 1.00 88.25 222 PHE A O 1
ATOM 1716 N N . SER A 1 223 ? -9.284 28.167 4.678 1.00 87.38 223 SER A N 1
ATOM 1717 C CA . SER A 1 223 ? -7.881 27.740 4.562 1.00 87.38 223 SER A CA 1
ATOM 1718 C C . SER A 1 223 ? -7.323 27.119 5.850 1.00 87.38 223 SER A C 1
ATOM 1720 O O . SER A 1 223 ? -6.437 26.265 5.795 1.00 87.38 223 SER A O 1
ATOM 1722 N N . SER A 1 224 ? -7.852 27.511 7.014 1.00 92.25 224 SER A N 1
ATOM 1723 C CA . SER A 1 224 ? -7.447 26.951 8.304 1.00 92.25 224 SER A CA 1
ATOM 1724 C C . SER A 1 224 ? -8.002 25.541 8.519 1.00 92.25 224 SER A C 1
ATOM 1726 O O . SER A 1 224 ? -7.255 24.670 8.965 1.00 92.25 224 SER A O 1
ATOM 1728 N N . VAL A 1 225 ? -9.267 25.286 8.153 1.00 92.62 225 VAL A N 1
ATOM 1729 C CA . VAL A 1 225 ? -9.835 23.928 8.224 1.00 92.62 225 VAL A CA 1
ATOM 1730 C C . VAL A 1 225 ? -9.174 23.003 7.204 1.00 92.62 225 VAL A C 1
ATOM 1732 O O . VAL A 1 225 ? -8.809 21.887 7.556 1.00 92.62 225 VAL A O 1
ATOM 1735 N N . GLN A 1 226 ? -8.891 23.485 5.990 1.00 90.31 226 GLN A N 1
ATOM 1736 C CA . GLN A 1 226 ? -8.199 22.698 4.967 1.00 90.31 226 GLN A CA 1
ATOM 1737 C C . GLN A 1 226 ? -6.821 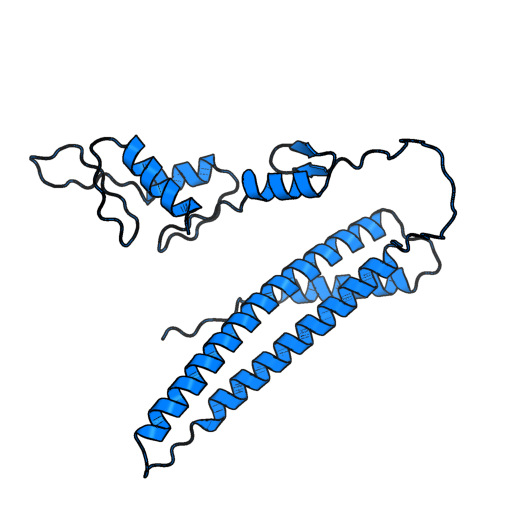22.234 5.443 1.00 90.31 226 GLN A C 1
ATOM 1739 O O . GLN A 1 226 ? -6.478 21.060 5.310 1.00 90.31 226 GLN A O 1
ATOM 1744 N N . ARG A 1 227 ? -6.050 23.125 6.079 1.00 87.06 227 ARG A N 1
ATOM 1745 C CA . ARG A 1 227 ? -4.760 22.762 6.680 1.00 87.06 227 ARG A CA 1
ATOM 1746 C C . ARG A 1 227 ? -4.917 21.744 7.812 1.00 87.06 227 ARG A C 1
ATOM 1748 O O . ARG A 1 227 ? -4.098 20.838 7.918 1.00 87.06 227 ARG A O 1
ATOM 1755 N N . CYS A 1 228 ? -5.953 21.880 8.642 1.00 92.25 228 CYS A N 1
ATOM 1756 C CA . CYS A 1 228 ? -6.245 20.923 9.710 1.00 92.25 228 CYS A CA 1
ATOM 1757 C C . CYS A 1 228 ? -6.538 19.525 9.151 1.00 92.25 228 CYS A C 1
ATOM 1759 O O . CYS A 1 228 ? -5.958 18.550 9.617 1.00 92.25 228 CYS A O 1
ATOM 1761 N N . VAL A 1 229 ? -7.388 19.423 8.127 1.00 89.19 229 VAL A N 1
ATOM 1762 C CA . VAL A 1 229 ? -7.733 18.137 7.504 1.00 89.19 229 VAL A CA 1
ATOM 1763 C C . VAL A 1 229 ? -6.523 17.529 6.780 1.00 89.19 229 VAL A C 1
ATOM 1765 O O . VAL A 1 229 ? -6.279 16.333 6.905 1.00 89.19 229 VAL A O 1
ATOM 1768 N N . MET A 1 230 ? -5.708 18.338 6.095 1.00 85.25 230 MET A N 1
ATOM 1769 C CA . MET A 1 230 ? -4.456 17.868 5.483 1.00 85.25 230 MET A CA 1
ATOM 1770 C C . MET A 1 230 ? -3.460 17.332 6.513 1.00 85.25 230 MET A C 1
ATOM 1772 O O . MET A 1 230 ? -2.818 16.316 6.267 1.00 85.25 230 MET A O 1
ATOM 1776 N N . TYR A 1 231 ? -3.360 17.967 7.683 1.00 88.25 231 TYR A N 1
ATOM 1777 C CA . TYR A 1 231 ? -2.501 17.474 8.759 1.00 88.25 231 TYR A CA 1
ATOM 1778 C C . TYR A 1 231 ? -2.888 16.052 9.176 1.00 88.25 231 TYR A C 1
ATOM 1780 O O . TYR A 1 231 ? -2.020 15.193 9.309 1.00 88.25 231 TYR A O 1
ATOM 1788 N N . HIS A 1 232 ? -4.188 15.776 9.297 1.00 89.31 232 HIS A N 1
ATOM 1789 C CA . HIS A 1 232 ? -4.674 14.435 9.606 1.00 89.31 232 HIS A CA 1
ATOM 1790 C C . HIS A 1 232 ? -4.374 13.403 8.506 1.00 89.31 232 HIS A C 1
ATOM 1792 O O . HIS A 1 232 ? -4.072 12.257 8.822 1.00 89.31 232 HIS A O 1
ATOM 1798 N N . GLN A 1 233 ? -4.381 13.800 7.229 1.00 82.12 233 GLN A N 1
ATOM 1799 C CA . GLN A 1 233 ? -3.981 12.919 6.122 1.00 82.12 233 GLN A CA 1
ATOM 1800 C C . GLN A 1 233 ? -2.510 12.492 6.226 1.00 82.12 233 GLN A C 1
ATOM 1802 O O . GLN A 1 233 ? -2.169 11.347 5.935 1.00 82.12 233 GLN A O 1
ATOM 1807 N N . THR A 1 234 ? -1.634 13.397 6.665 1.00 76.50 234 THR A N 1
ATOM 1808 C CA . THR A 1 234 ? -0.187 13.145 6.741 1.00 76.50 234 THR A CA 1
ATOM 1809 C C . THR A 1 234 ? 0.294 12.546 8.064 1.00 76.50 234 THR A C 1
ATOM 1811 O O . THR A 1 234 ? 1.374 11.969 8.089 1.00 76.50 234 THR A O 1
ATOM 1814 N N . ALA A 1 235 ? -0.458 12.718 9.156 1.00 70.31 235 ALA A N 1
ATOM 1815 C CA . ALA A 1 235 ? -0.029 12.354 10.512 1.00 70.31 235 ALA A CA 1
ATOM 1816 C C . ALA A 1 235 ? -0.546 10.987 11.011 1.00 70.31 235 ALA A C 1
ATOM 1818 O O . ALA A 1 235 ? -0.185 10.591 12.117 1.00 70.31 235 ALA A O 1
ATOM 1819 N N . ALA A 1 236 ? -1.395 10.308 10.232 1.00 52.84 236 ALA A N 1
ATOM 1820 C CA . ALA A 1 236 ? -1.886 8.950 10.495 1.00 52.84 236 ALA A CA 1
ATOM 1821 C C . ALA A 1 236 ? -0.957 7.878 9.906 1.00 52.84 236 ALA A C 1
ATOM 1823 O O . ALA A 1 236 ? -0.916 6.770 10.469 1.00 52.84 236 ALA A O 1
#

Organism: NCBI:txid933095